Protein AF-A0A519VW67-F1 (afdb_monomer_lite)

Foldseek 3Di:
DDDDFPPPPPPPPPPPPVVVLQVVLLVVLLCQLVVPDPDDPVVLVPDPVNVVSSVLSSVLSSVLLVQLLVQLVVLCVVPNCVPPVVVSVVSSCVRQQVVSLVSSVVSVQVVQVVVVHGPVVDCCCVRPSVVVSVVSVVSNCVNCVVSPDDPVVVVPPPPPPPQPDAPDDDDLVCCLVCVVVFQFFKWFDDPNWIWTAGPVRHIHTHPDQPVVVCVSDDVVQWDDPDNGMIGGPVPCPDDDDDPPPPD

Sequence (247 aa):
MKNQPTNLRSRHSIKSELPYSLPISVFSAHVFVAYQQEENLIQILFKPGYFIAVFVSICIAFLLILSVKYTTKILDRIQPWEFNKLQRLWLQFFYGFIITILIELGMSSAYFEANGYSISETIWEESYLLPIAMYILIINWYYNPTALDVPAEELATEPVVEPPQPIVKYDAANILKDTVDKNIVFISTSDRKVYALDRKGQYVLWPYTLTKTIAALPAEDFIMANRSCILHRDIIARLKPVPDEHK

Secondary structure (DSSP, 8-state):
---------------S-HHHHHHHHHHHHHHHHHHT-SS-HHHHTT-HHHHHHHHHHHHHHHHHHHHHHHHHHHHHHHS-TTT-HHHHHHHIIIIIIIHHHHHHHHHHHHHHHHTT--GGGSTHHHHHHHHHHHHHHHHHHHT-GGGTS--TTGGGSS---PPP-------HHHHHHHHHHS-EEEEEEETTEEEEEETTS-EEEE-S-HHHHHHHS-TTTEEEEETTEEEEGGG---PPPPP-TT-

Radius of gyration: 27.98 Å; chains: 1; bounding box: 58×40×78 Å

pLDDT: mean 84.85, std 15.82, range [40.66, 97.88]

Structure (mmCIF, N/CA/C/O backbone):
data_AF-A0A519VW67-F1
#
_entry.id   AF-A0A519VW67-F1
#
loop_
_atom_site.group_PDB
_atom_site.id
_atom_site.type_symbol
_atom_site.label_atom_id
_atom_site.label_alt_id
_atom_site.label_comp_id
_atom_site.label_asym_id
_atom_site.label_entity_id
_atom_site.label_seq_id
_atom_site.pdbx_PDB_ins_code
_atom_site.Cartn_x
_atom_site.Cartn_y
_atom_site.Cartn_z
_atom_site.occupancy
_atom_site.B_iso_or_equiv
_atom_site.auth_seq_id
_atom_site.auth_comp_id
_atom_site.auth_asym_id
_atom_site.auth_atom_id
_atom_site.pdbx_PDB_model_num
ATOM 1 N N . MET A 1 1 ? 23.313 15.186 -15.742 1.00 41.94 1 MET A N 1
ATOM 2 C CA . MET A 1 1 ? 22.080 14.406 -15.489 1.00 41.94 1 MET A CA 1
ATOM 3 C C . MET A 1 1 ? 22.400 12.947 -15.779 1.00 41.94 1 MET A C 1
ATOM 5 O O . MET A 1 1 ? 22.710 12.642 -16.920 1.00 41.94 1 MET A O 1
ATOM 9 N N . LYS A 1 2 ? 22.468 12.088 -14.751 1.00 40.66 2 LYS A N 1
ATOM 10 C CA . LYS A 1 2 ? 22.771 10.654 -14.901 1.00 40.66 2 LYS A CA 1
ATOM 11 C C . LYS A 1 2 ? 21.490 9.922 -15.312 1.00 40.66 2 LYS A C 1
ATOM 13 O O . LYS A 1 2 ? 20.498 10.007 -14.595 1.00 40.66 2 LYS A O 1
ATOM 18 N N . ASN A 1 3 ? 21.512 9.251 -16.460 1.00 43.19 3 ASN A N 1
ATOM 19 C CA . ASN A 1 3 ? 20.408 8.418 -16.932 1.00 43.19 3 ASN A CA 1
ATOM 20 C C . ASN A 1 3 ? 20.361 7.147 -16.076 1.00 43.19 3 ASN A C 1
ATOM 22 O O . ASN A 1 3 ? 21.247 6.305 -16.181 1.00 43.19 3 ASN A O 1
ATOM 26 N N . GLN A 1 4 ? 19.371 7.041 -15.191 1.00 43.78 4 GLN A N 1
ATOM 27 C CA . GLN A 1 4 ? 19.140 5.829 -14.409 1.00 43.78 4 GLN A CA 1
ATOM 28 C C . GLN A 1 4 ? 18.519 4.734 -15.296 1.00 43.78 4 GLN A C 1
ATOM 30 O O . GLN A 1 4 ? 17.599 5.040 -16.059 1.00 43.78 4 GLN A O 1
ATOM 35 N N . PRO A 1 5 ? 18.985 3.475 -15.207 1.00 46.56 5 PRO A N 1
ATOM 36 C CA . PRO A 1 5 ? 18.432 2.359 -15.969 1.00 46.56 5 PRO A CA 1
ATOM 37 C C . PRO A 1 5 ? 16.990 2.065 -15.526 1.00 46.56 5 PRO A C 1
ATOM 39 O O . PRO A 1 5 ? 16.721 1.694 -14.388 1.00 46.56 5 PRO A O 1
ATOM 42 N N . THR A 1 6 ? 16.043 2.236 -16.445 1.00 50.38 6 THR A N 1
ATOM 43 C CA . THR A 1 6 ? 14.586 2.218 -16.224 1.00 50.38 6 THR A CA 1
ATOM 44 C C . THR A 1 6 ? 13.943 0.822 -16.249 1.00 50.38 6 THR A C 1
ATOM 46 O O . THR A 1 6 ? 12.739 0.721 -16.488 1.00 50.38 6 THR A O 1
ATOM 49 N N . ASN A 1 7 ? 14.680 -0.275 -16.016 1.00 49.31 7 ASN A N 1
ATOM 50 C CA . ASN A 1 7 ? 14.144 -1.615 -16.315 1.00 49.31 7 ASN A CA 1
ATOM 51 C C . ASN A 1 7 ? 14.455 -2.761 -15.336 1.00 49.31 7 ASN A C 1
ATOM 53 O O . ASN A 1 7 ? 14.477 -3.919 -15.740 1.00 49.31 7 ASN A O 1
ATOM 57 N N . LEU A 1 8 ? 14.541 -2.485 -14.034 1.00 49.62 8 LEU A N 1
ATOM 58 C CA . LEU A 1 8 ? 14.333 -3.515 -13.004 1.00 49.62 8 LEU A CA 1
ATOM 59 C C . LEU A 1 8 ? 12.935 -3.372 -12.399 1.00 49.62 8 LEU A C 1
ATOM 61 O O . LEU A 1 8 ? 12.743 -3.121 -11.219 1.00 49.62 8 LEU A O 1
ATOM 65 N N . ARG A 1 9 ? 11.910 -3.523 -13.245 1.00 48.62 9 ARG A N 1
ATOM 66 C CA . ARG A 1 9 ? 10.530 -3.715 -12.786 1.00 48.62 9 ARG A CA 1
ATOM 67 C C . ARG A 1 9 ? 10.343 -5.194 -12.441 1.00 48.62 9 ARG A C 1
ATOM 69 O O . ARG A 1 9 ? 9.560 -5.886 -13.095 1.00 48.62 9 ARG A O 1
ATOM 76 N N . SER A 1 10 ? 11.031 -5.688 -11.409 1.00 49.78 10 SER A N 1
ATOM 77 C CA . SER A 1 10 ? 10.532 -6.867 -10.700 1.00 49.78 10 SER A CA 1
ATOM 78 C C . SER A 1 10 ? 9.243 -6.416 -10.016 1.00 49.78 10 SER A C 1
ATOM 80 O O . SER A 1 10 ? 9.204 -5.843 -8.933 1.00 49.78 10 SER A O 1
ATOM 82 N N . ARG A 1 11 ? 8.136 -6.547 -10.754 1.00 52.47 11 ARG A N 1
ATOM 83 C CA . ARG A 1 11 ? 6.791 -6.375 -10.223 1.00 52.47 11 ARG A CA 1
ATOM 84 C C . ARG A 1 11 ? 6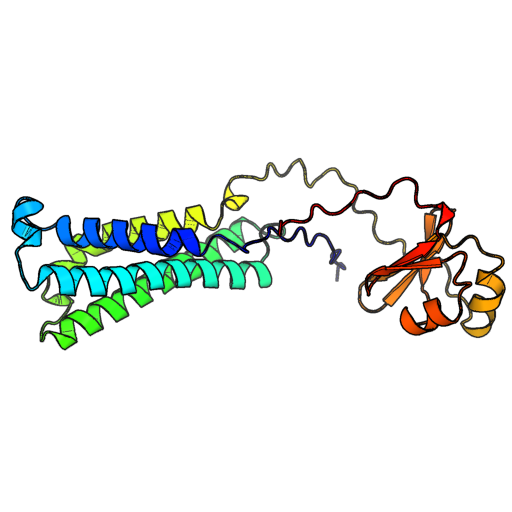.643 -7.415 -9.121 1.00 52.47 11 ARG A C 1
ATOM 86 O O . ARG A 1 11 ? 6.196 -8.522 -9.408 1.00 52.47 11 ARG A O 1
ATOM 93 N N . HIS A 1 12 ? 6.975 -7.064 -7.880 1.00 51.94 12 HIS A N 1
ATOM 94 C CA . HIS A 1 12 ? 6.359 -7.724 -6.746 1.00 51.94 12 HIS A CA 1
ATOM 95 C C . HIS A 1 12 ? 4.862 -7.558 -6.973 1.00 51.94 12 HIS A C 1
ATOM 97 O O . HIS A 1 12 ? 4.313 -6.453 -7.011 1.00 51.94 12 HIS A O 1
ATOM 103 N N . SER A 1 13 ? 4.239 -8.662 -7.354 1.00 51.12 13 SER A N 1
ATOM 104 C CA . SER A 1 13 ? 2.856 -8.711 -7.763 1.00 51.12 13 SER A CA 1
ATOM 105 C C . SER A 1 13 ? 2.024 -8.494 -6.505 1.00 51.12 13 SER A C 1
ATOM 107 O O . SER A 1 13 ? 1.645 -9.448 -5.838 1.00 51.12 13 SER A O 1
ATOM 109 N N . ILE A 1 14 ? 1.727 -7.232 -6.170 1.00 54.81 14 ILE A N 1
ATOM 110 C CA . ILE A 1 14 ? 0.771 -6.824 -5.116 1.00 54.81 14 ILE A CA 1
ATOM 111 C C . ILE A 1 14 ? -0.667 -7.211 -5.544 1.00 54.81 14 ILE A C 1
ATOM 113 O O . ILE A 1 14 ? -1.608 -6.422 -5.426 1.00 54.81 14 ILE A O 1
ATOM 117 N N . LYS A 1 15 ? -0.858 -8.367 -6.190 1.00 50.00 15 LYS A N 1
ATOM 118 C CA . LYS A 1 15 ? -2.096 -8.716 -6.893 1.00 50.00 15 LYS A CA 1
ATOM 119 C C . LYS A 1 15 ? -3.039 -9.632 -6.128 1.00 50.00 15 LYS A C 1
ATOM 121 O O . LYS A 1 15 ? -4.140 -9.820 -6.624 1.00 50.00 15 LYS A O 1
ATOM 126 N N . SER A 1 16 ? -2.740 -10.092 -4.915 1.00 58.75 16 SER A N 1
ATOM 127 C CA . SER A 1 16 ? -3.732 -10.910 -4.195 1.00 58.75 16 SER A CA 1
ATOM 128 C C . SER A 1 16 ? -3.728 -10.778 -2.676 1.00 58.75 16 SER A C 1
ATOM 130 O O . SER A 1 16 ? -4.126 -11.711 -1.994 1.00 58.75 16 SER A O 1
ATOM 132 N N . GLU A 1 17 ? -3.359 -9.621 -2.123 1.00 66.00 17 GLU A N 1
ATOM 133 C CA . GLU A 1 17 ? -3.445 -9.406 -0.662 1.00 66.00 17 GLU A CA 1
ATOM 134 C C . GLU A 1 17 ? -4.726 -8.691 -0.203 1.00 66.00 17 GLU A C 1
ATOM 136 O O . GLU A 1 17 ? -4.950 -8.487 0.986 1.00 66.00 17 GLU A O 1
ATOM 141 N N . LEU A 1 18 ? -5.617 -8.327 -1.136 1.00 67.75 18 LEU A N 1
ATOM 142 C CA . LEU A 1 18 ? -6.968 -7.881 -0.781 1.00 67.75 18 LEU A CA 1
ATOM 143 C C . LEU A 1 18 ? -7.769 -8.887 0.086 1.00 67.75 18 LEU A C 1
ATOM 145 O O . LEU A 1 18 ? -8.425 -8.411 1.012 1.00 67.75 18 LEU A O 1
ATOM 149 N N . PRO A 1 19 ? -7.727 -10.225 -0.132 1.00 80.44 19 PRO A N 1
ATOM 150 C CA . PRO A 1 19 ? -8.518 -11.165 0.665 1.00 80.44 19 PRO A CA 1
ATOM 151 C C . PRO A 1 19 ? -8.195 -11.146 2.160 1.00 80.44 19 PRO A C 1
ATOM 153 O O . PRO A 1 19 ? -9.079 -11.452 2.948 1.00 80.44 19 PRO A O 1
ATOM 156 N N . TYR A 1 20 ? -6.985 -10.751 2.570 1.00 88.56 20 TYR A N 1
ATOM 157 C CA . TYR A 1 20 ? -6.611 -10.722 3.990 1.00 88.56 20 TYR A CA 1
ATOM 158 C C . TYR A 1 20 ? -7.017 -9.428 4.702 1.00 88.56 20 TYR A C 1
ATOM 160 O O . TYR A 1 20 ? -7.159 -9.415 5.920 1.00 88.56 20 TYR A O 1
ATOM 168 N N . SER A 1 21 ? -7.259 -8.340 3.962 1.00 91.75 21 SER A N 1
ATOM 169 C CA . SER A 1 21 ? -7.586 -7.039 4.565 1.00 91.75 21 SER A CA 1
ATOM 170 C C . SER A 1 21 ? -8.924 -7.060 5.312 1.00 91.75 21 SER A C 1
ATOM 172 O O . SER A 1 21 ? -9.028 -6.484 6.389 1.00 91.75 21 SER A O 1
ATOM 174 N N . LEU A 1 22 ? -9.929 -7.752 4.764 1.00 93.81 22 LEU A N 1
ATOM 175 C CA . LEU A 1 22 ? -11.259 -7.872 5.366 1.00 93.81 22 LEU A CA 1
ATOM 176 C C . LEU A 1 22 ? -11.278 -8.706 6.666 1.00 93.81 22 LEU A C 1
ATOM 178 O O . LEU A 1 22 ? -11.801 -8.220 7.664 1.00 93.81 22 LEU A O 1
ATOM 182 N N . PRO A 1 23 ? -10.723 -9.934 6.728 1.00 95.56 23 PRO A N 1
ATOM 183 C CA . PRO A 1 23 ? -10.698 -10.691 7.978 1.00 95.56 23 PRO A CA 1
ATOM 184 C C . PRO A 1 23 ? -9.861 -9.997 9.061 1.00 95.56 23 PRO A C 1
ATOM 186 O O . PRO A 1 23 ? -10.264 -10.012 10.222 1.00 95.56 23 PRO A O 1
ATOM 189 N N . ILE A 1 24 ? -8.757 -9.329 8.694 1.00 94.69 24 ILE A N 1
ATOM 190 C CA . ILE A 1 24 ? -7.973 -8.519 9.640 1.00 94.69 24 ILE A CA 1
ATOM 191 C C . ILE A 1 24 ? -8.817 -7.358 10.177 1.00 94.69 24 ILE A C 1
ATOM 193 O O . ILE A 1 24 ? -8.865 -7.169 11.389 1.00 94.69 24 ILE A O 1
ATOM 197 N N . SER A 1 25 ? -9.539 -6.623 9.322 1.00 96.19 25 SER A N 1
ATOM 198 C CA . SER A 1 25 ? -10.378 -5.510 9.784 1.00 96.19 25 SER A CA 1
ATOM 199 C C . SER A 1 25 ? -11.533 -5.975 10.675 1.00 96.19 25 SER A C 1
ATOM 201 O O . SER A 1 25 ? -11.838 -5.306 11.658 1.00 96.19 25 SER A O 1
ATOM 203 N N . VAL A 1 26 ? -12.140 -7.133 10.382 1.00 96.75 26 VAL A N 1
ATOM 204 C CA . VAL A 1 26 ? -13.168 -7.759 11.237 1.00 96.75 26 VAL A CA 1
ATOM 205 C C . VAL A 1 26 ? -12.614 -8.096 12.616 1.00 96.75 26 VAL A C 1
ATOM 207 O O . VAL A 1 26 ? -13.211 -7.723 13.626 1.00 96.75 26 VAL A O 1
ATOM 210 N N . PHE A 1 27 ? -11.458 -8.757 12.663 1.00 96.38 27 PHE A N 1
ATOM 211 C CA . PHE A 1 27 ? -10.819 -9.122 13.921 1.00 96.38 27 PHE A CA 1
ATOM 212 C C . PHE A 1 27 ? -10.420 -7.887 14.739 1.00 96.38 27 PHE A C 1
ATOM 214 O O . PHE A 1 27 ? -10.773 -7.786 15.913 1.00 96.38 27 PHE A O 1
ATOM 221 N N . SER A 1 28 ? -9.746 -6.915 14.119 1.00 95.88 28 SER A N 1
ATOM 222 C CA . SER A 1 28 ? -9.315 -5.687 14.791 1.00 95.88 28 SER A CA 1
ATOM 223 C C . SER A 1 28 ? -10.494 -4.881 15.329 1.00 95.88 28 SER A C 1
ATOM 225 O O . SER A 1 28 ? -10.459 -4.466 16.482 1.00 95.88 28 SER A O 1
ATOM 227 N N . ALA A 1 29 ? -11.562 -4.708 14.545 1.00 96.31 29 ALA A N 1
ATOM 228 C CA . ALA A 1 29 ? -12.764 -4.006 14.989 1.00 96.31 29 ALA A CA 1
ATOM 229 C C . ALA A 1 29 ? -13.404 -4.667 16.217 1.00 96.31 29 ALA A C 1
ATOM 231 O O . ALA A 1 29 ? -13.777 -3.980 17.164 1.00 96.31 29 ALA A O 1
ATOM 232 N N . HIS A 1 30 ? -13.484 -6.000 16.227 1.00 95.81 30 HIS A N 1
ATOM 233 C CA . HIS A 1 30 ? -14.005 -6.747 17.368 1.00 95.81 30 HIS A CA 1
ATOM 234 C C . HIS A 1 30 ? -13.164 -6.515 18.629 1.00 95.81 30 HIS A C 1
ATOM 236 O O . HIS A 1 30 ? -13.717 -6.209 19.685 1.00 95.81 30 HIS A O 1
ATOM 242 N N . VAL A 1 31 ? -11.833 -6.609 18.506 1.00 95.31 31 VAL A N 1
ATOM 243 C CA . VAL A 1 31 ? -10.897 -6.365 19.614 1.00 95.31 31 VAL A CA 1
ATOM 244 C C . VAL A 1 31 ? -11.033 -4.937 20.138 1.00 95.31 31 VAL A C 1
ATOM 246 O O . VAL A 1 31 ? -11.143 -4.758 21.346 1.00 95.31 31 VAL A O 1
ATOM 249 N N . PHE A 1 32 ? -11.088 -3.931 19.262 1.00 94.50 32 PHE A N 1
ATOM 250 C CA . PHE A 1 32 ? -11.199 -2.532 19.681 1.00 94.50 32 PHE A CA 1
ATOM 251 C C . PHE A 1 32 ? -12.499 -2.239 20.429 1.00 94.50 32 PHE A C 1
ATOM 253 O O . PHE A 1 32 ? -12.451 -1.637 21.497 1.00 94.50 32 PHE A O 1
ATOM 260 N N . VAL A 1 33 ? -13.648 -2.689 19.915 1.00 94.38 33 VAL A N 1
ATOM 261 C CA . VAL A 1 33 ? -14.938 -2.445 20.583 1.00 94.38 33 VAL A CA 1
ATOM 262 C C . VAL A 1 33 ? -15.030 -3.206 21.911 1.00 94.38 33 VAL A C 1
ATOM 264 O O . VAL A 1 33 ? -15.626 -2.702 22.861 1.00 94.38 33 VAL A O 1
ATOM 267 N N . ALA A 1 34 ? -14.432 -4.399 22.005 1.00 94.69 34 ALA A N 1
ATOM 268 C CA . ALA A 1 34 ? -14.444 -5.202 23.227 1.00 94.69 34 ALA A CA 1
ATOM 269 C C . ALA A 1 34 ? -13.450 -4.718 24.300 1.00 94.69 34 ALA A C 1
ATOM 271 O O . ALA A 1 34 ? -13.720 -4.897 25.483 1.00 94.69 34 ALA A O 1
ATOM 272 N N . TYR A 1 35 ? -12.325 -4.102 23.915 1.00 92.19 35 TYR A N 1
ATOM 273 C CA . TYR A 1 35 ? -11.209 -3.768 24.815 1.00 92.19 35 TYR A CA 1
ATOM 274 C C . TYR A 1 35 ? -11.593 -2.876 26.010 1.00 92.19 35 TYR A C 1
ATOM 276 O O . TYR A 1 35 ? -10.992 -2.998 27.071 1.00 92.19 35 TYR A O 1
ATOM 284 N N . GLN A 1 36 ? -12.595 -2.006 25.857 1.00 86.75 36 GLN A N 1
ATOM 285 C CA . GLN A 1 36 ? -13.026 -1.051 26.892 1.00 86.75 36 GLN A CA 1
ATOM 286 C C . GLN A 1 36 ? -14.319 -1.452 27.615 1.00 86.75 36 GLN A C 1
ATOM 288 O O . GLN A 1 36 ? -14.883 -0.662 28.368 1.00 86.75 36 GLN A O 1
ATOM 293 N N . GLN A 1 37 ? -14.843 -2.649 27.362 1.00 92.81 37 GLN A N 1
ATOM 294 C CA . GLN A 1 37 ? -16.051 -3.115 28.033 1.00 92.81 37 GLN A CA 1
ATOM 295 C C . GLN A 1 37 ? -15.660 -3.915 29.280 1.00 92.81 37 GLN A C 1
ATOM 297 O O . GLN A 1 37 ? -14.908 -4.879 29.190 1.00 92.81 37 GLN A O 1
ATOM 302 N N . GLU A 1 38 ? -16.202 -3.540 30.440 1.00 95.06 38 GLU A N 1
ATOM 303 C CA . GLU A 1 38 ? -15.995 -4.278 31.700 1.00 95.06 38 GLU A CA 1
ATOM 304 C C . GLU A 1 38 ? -16.692 -5.652 31.707 1.00 95.06 38 GLU A C 1
ATOM 306 O O . GLU A 1 38 ? -16.395 -6.525 32.522 1.00 95.06 38 GLU A O 1
ATOM 311 N N . GLU A 1 39 ? -17.650 -5.841 30.803 1.00 95.75 39 GLU A N 1
ATOM 312 C CA . GLU A 1 39 ? -18.451 -7.051 30.682 1.00 95.75 39 GLU A CA 1
ATOM 313 C C . GLU A 1 39 ? -17.704 -8.187 29.978 1.00 95.75 39 GLU A C 1
ATOM 315 O O . GLU A 1 39 ? -16.800 -7.992 29.169 1.00 95.75 39 GLU A O 1
ATOM 320 N N . ASN A 1 40 ? -18.149 -9.420 30.217 1.00 95.81 40 ASN A N 1
ATOM 321 C CA . ASN A 1 40 ? -17.619 -10.567 29.487 1.00 95.81 40 ASN A CA 1
ATOM 322 C C . ASN A 1 40 ? -18.045 -10.522 28.008 1.00 95.81 40 ASN A C 1
ATOM 324 O O . ASN A 1 40 ? -19.163 -10.116 27.693 1.00 95.81 40 ASN A O 1
ATOM 328 N N . LEU A 1 41 ? -17.217 -11.064 27.105 1.00 93.94 41 LEU A N 1
ATOM 329 C CA . LEU A 1 41 ? -17.476 -11.099 25.652 1.00 93.94 41 LEU A CA 1
ATOM 330 C C . LEU A 1 41 ? -18.885 -11.585 25.279 1.00 93.94 41 LEU A C 1
ATOM 332 O O . LEU A 1 41 ? -19.527 -11.025 24.394 1.00 93.94 41 LEU A O 1
ATOM 336 N N . ILE A 1 42 ? -19.387 -12.607 25.978 1.00 96.00 42 ILE A N 1
ATOM 337 C CA . ILE A 1 42 ? -20.727 -13.155 25.736 1.00 96.00 42 ILE A CA 1
ATOM 338 C C . ILE A 1 42 ? -21.812 -12.120 26.057 1.00 96.00 42 ILE A C 1
ATOM 340 O O . ILE A 1 42 ? -22.769 -12.003 25.304 1.00 96.00 42 ILE A O 1
ATOM 344 N N . GLN A 1 43 ? -21.672 -11.358 27.145 1.00 96.62 43 GLN A N 1
ATOM 345 C CA . GLN A 1 43 ? -22.654 -10.342 27.545 1.00 96.62 43 GLN A CA 1
ATOM 346 C C . GLN A 1 43 ? -22.683 -9.180 26.548 1.00 96.62 43 GLN A C 1
ATOM 348 O O . GLN A 1 43 ? -23.759 -8.751 26.132 1.00 96.62 43 GLN A O 1
ATOM 353 N N . ILE A 1 44 ? -21.505 -8.747 26.093 1.00 96.19 44 ILE A N 1
ATOM 354 C CA . ILE A 1 44 ? -21.354 -7.677 25.104 1.00 96.19 44 ILE A CA 1
ATOM 355 C C . ILE A 1 44 ? -22.066 -8.034 23.789 1.00 96.19 44 ILE A C 1
ATOM 357 O O . ILE A 1 44 ? -22.736 -7.186 23.203 1.00 96.19 44 ILE A O 1
ATOM 361 N N . LEU A 1 45 ? -21.989 -9.298 23.354 1.00 95.94 45 LEU A N 1
ATOM 362 C CA . LEU A 1 45 ? -22.651 -9.780 22.133 1.00 95.94 45 LEU A CA 1
ATOM 363 C C . LEU A 1 45 ? -24.183 -9.668 22.170 1.00 95.94 45 LEU A C 1
ATOM 365 O O . LEU A 1 45 ? -24.808 -9.659 21.113 1.00 95.94 45 LEU A O 1
ATOM 369 N N . PHE A 1 46 ? -24.799 -9.567 23.350 1.00 96.62 46 PHE A N 1
ATOM 370 C CA . PHE A 1 46 ? -26.247 -9.380 23.482 1.00 96.62 46 PHE A CA 1
ATOM 371 C C . PHE A 1 46 ? -26.671 -7.907 23.556 1.00 96.62 46 PHE A C 1
ATOM 373 O O . PHE A 1 46 ? -27.870 -7.620 23.582 1.00 96.62 46 PHE A O 1
ATOM 380 N N . LYS A 1 47 ? -25.730 -6.953 23.553 1.00 96.19 47 LYS A N 1
ATOM 381 C CA . LYS A 1 47 ? -26.062 -5.525 23.524 1.00 96.19 47 LYS A CA 1
ATOM 382 C C . LYS A 1 47 ? -26.433 -5.084 22.102 1.00 96.19 47 LYS A C 1
ATOM 384 O O . LYS A 1 47 ? -25.631 -5.248 21.186 1.00 96.19 47 LYS A O 1
ATOM 389 N N . PRO A 1 48 ? -27.589 -4.433 21.885 1.00 92.88 48 PRO A N 1
ATOM 390 C CA . PRO A 1 48 ? -28.015 -4.033 20.541 1.00 92.88 48 PRO A CA 1
ATOM 391 C C . PRO A 1 48 ? -27.064 -3.015 19.889 1.00 92.88 48 PRO A C 1
ATOM 393 O O . PRO A 1 48 ? -26.808 -3.092 18.690 1.00 92.88 48 PRO A O 1
ATOM 396 N N . GLY A 1 49 ? -26.480 -2.102 20.674 1.00 93.25 49 GLY A N 1
ATOM 397 C CA . GLY A 1 49 ? -25.520 -1.110 20.172 1.00 93.25 49 GLY A CA 1
ATOM 398 C C . GLY A 1 49 ? -24.168 -1.698 19.754 1.00 93.25 49 GLY A C 1
ATOM 399 O O . GLY A 1 49 ? -23.440 -1.075 18.984 1.00 93.25 49 GLY A O 1
ATOM 400 N N . TYR A 1 50 ? -23.842 -2.910 20.211 1.00 95.00 50 TYR A N 1
ATOM 401 C CA . TYR A 1 50 ? -22.551 -3.535 19.947 1.00 95.00 50 TYR A CA 1
ATOM 402 C C . TYR A 1 50 ? -22.334 -3.820 18.458 1.00 95.00 50 TYR A C 1
ATOM 404 O O . TYR A 1 50 ? -21.294 -3.472 17.906 1.00 95.00 50 TYR A O 1
ATOM 412 N N . PHE A 1 51 ? -23.326 -4.402 17.779 1.00 95.69 51 PHE A N 1
ATOM 413 C CA . PHE A 1 51 ? -23.194 -4.759 16.364 1.00 95.69 51 PHE A CA 1
ATOM 414 C C . PHE A 1 51 ? -23.046 -3.534 15.458 1.00 95.69 51 PHE A C 1
ATOM 416 O O . PHE A 1 51 ? -22.302 -3.589 14.480 1.00 95.69 51 PHE A O 1
ATOM 423 N N . ILE A 1 52 ? -23.712 -2.426 15.802 1.00 95.12 52 ILE A N 1
ATOM 424 C CA . ILE A 1 52 ? -23.578 -1.156 15.079 1.00 95.12 52 ILE A CA 1
ATOM 425 C C . ILE A 1 52 ? -22.156 -0.616 15.255 1.00 95.12 52 ILE A C 1
ATOM 427 O O . ILE A 1 52 ? -21.501 -0.308 14.260 1.00 95.12 52 ILE A O 1
ATOM 431 N N . ALA A 1 53 ? -21.656 -0.577 16.495 1.00 94.12 53 ALA A N 1
ATOM 432 C CA . ALA A 1 53 ? -20.297 -0.128 16.787 1.00 94.12 53 ALA A CA 1
ATOM 433 C C . ALA A 1 53 ? -19.250 -0.983 16.056 1.00 94.12 53 ALA A C 1
ATOM 435 O O . ALA A 1 53 ? -18.401 -0.442 15.354 1.00 94.12 53 ALA A O 1
ATOM 436 N N . VAL A 1 54 ? -19.358 -2.316 16.128 1.00 96.12 54 VAL A N 1
ATOM 437 C CA . VAL A 1 54 ? -18.454 -3.232 15.414 1.00 96.12 54 VAL A CA 1
ATOM 438 C C . VAL A 1 54 ? -18.508 -3.000 13.910 1.00 96.12 54 VAL A C 1
ATOM 440 O O . VAL A 1 54 ? -17.459 -2.900 13.285 1.00 96.12 54 VAL A O 1
ATOM 443 N N . PHE A 1 55 ? -19.692 -2.882 13.310 1.00 96.81 55 PHE A N 1
ATOM 444 C CA . PHE A 1 55 ? -19.811 -2.658 11.870 1.00 96.81 55 PHE A CA 1
ATOM 445 C C . PHE A 1 55 ? -19.137 -1.352 11.421 1.00 96.81 55 PHE A C 1
ATOM 447 O O . PHE A 1 55 ? -18.401 -1.348 10.429 1.00 96.81 55 PHE A O 1
ATOM 454 N N . VAL A 1 56 ? -19.329 -0.261 12.170 1.00 96.25 56 VAL A N 1
ATOM 455 C CA . VAL A 1 56 ? -18.649 1.015 11.906 1.00 96.25 56 VAL A CA 1
ATOM 456 C C . VAL A 1 56 ? -17.136 0.857 12.061 1.00 96.25 56 VAL A C 1
ATOM 458 O O . VAL A 1 56 ? -16.389 1.239 11.160 1.00 96.25 56 VAL A O 1
ATOM 461 N N . SER A 1 57 ? -16.674 0.208 13.132 1.00 96.00 57 SER A N 1
ATOM 462 C CA . SER A 1 57 ? -15.251 -0.065 13.351 1.00 96.00 57 SER A CA 1
ATOM 463 C C . SER A 1 57 ? -14.635 -0.952 12.261 1.00 96.00 57 SER A C 1
ATOM 465 O O . SER A 1 57 ? -13.480 -0.741 11.904 1.00 96.00 57 SER A O 1
ATOM 467 N N . ILE A 1 58 ? -15.381 -1.901 11.676 1.00 97.25 58 ILE A N 1
ATOM 468 C CA . ILE A 1 58 ? -14.926 -2.705 10.525 1.00 97.25 58 ILE A CA 1
ATOM 469 C C . ILE A 1 58 ? -14.684 -1.803 9.318 1.00 97.25 58 ILE A C 1
ATOM 471 O O . ILE A 1 58 ? -13.635 -1.906 8.679 1.00 97.25 58 ILE A O 1
ATOM 475 N N . CYS A 1 59 ? -15.642 -0.924 9.009 1.00 97.19 59 CYS A N 1
ATOM 476 C CA . CYS A 1 59 ? -15.530 0.013 7.894 1.00 97.19 59 CYS A CA 1
ATOM 477 C C . CYS A 1 59 ? -14.314 0.927 8.070 1.00 97.19 59 CYS A C 1
ATOM 479 O O . CYS A 1 59 ? -13.507 1.065 7.151 1.00 97.19 59 CYS A O 1
ATOM 481 N N . ILE A 1 60 ? -14.157 1.486 9.271 1.00 96.75 60 ILE A N 1
ATOM 482 C CA . ILE A 1 60 ? -13.034 2.342 9.643 1.00 96.75 60 ILE A CA 1
ATOM 483 C C . ILE A 1 60 ? -11.708 1.586 9.496 1.00 96.75 60 ILE A C 1
ATOM 485 O O . ILE A 1 60 ? -10.849 1.993 8.715 1.00 96.75 60 ILE A O 1
ATOM 4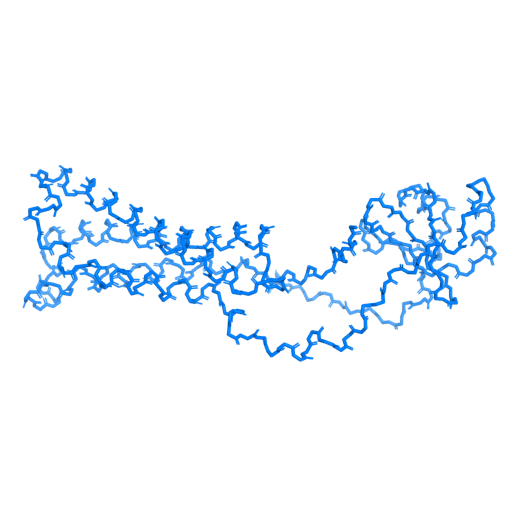89 N N . ALA A 1 61 ? -11.556 0.432 10.153 1.00 97.25 61 ALA A N 1
ATOM 490 C CA . ALA A 1 61 ? -10.325 -0.356 10.116 1.00 97.25 61 ALA A CA 1
ATOM 491 C C . ALA A 1 61 ? -9.946 -0.788 8.689 1.00 97.25 61 ALA A C 1
ATOM 493 O O . ALA A 1 61 ? -8.766 -0.767 8.327 1.00 97.25 61 ALA A O 1
ATOM 494 N N . PHE A 1 62 ? -10.934 -1.144 7.861 1.00 96.69 62 PHE A N 1
ATOM 495 C CA . PHE A 1 62 ? -10.719 -1.470 6.454 1.00 96.69 62 PHE A CA 1
ATOM 496 C C . PHE A 1 62 ? -10.236 -0.250 5.655 1.00 96.69 62 PHE A C 1
ATOM 498 O O . PHE A 1 62 ? -9.288 -0.363 4.875 1.00 96.69 62 PHE A O 1
ATOM 505 N N . LEU A 1 63 ? -10.824 0.929 5.882 1.00 96.69 63 LEU A N 1
ATOM 506 C CA . LEU A 1 63 ? -10.389 2.180 5.258 1.00 96.69 63 LEU A CA 1
ATOM 507 C C . LEU A 1 63 ? -8.966 2.575 5.672 1.00 96.69 63 LEU A C 1
ATOM 509 O O . LEU A 1 63 ? -8.195 2.991 4.807 1.00 96.69 63 LEU A O 1
ATOM 513 N N . LEU A 1 64 ? -8.574 2.380 6.936 1.00 96.81 64 LEU A N 1
ATOM 514 C CA . LEU A 1 64 ? -7.194 2.619 7.378 1.00 96.81 64 LEU A CA 1
ATOM 515 C C . LEU A 1 64 ? -6.199 1.704 6.646 1.00 96.81 64 LEU A C 1
ATOM 517 O O . LEU A 1 64 ? -5.182 2.181 6.140 1.00 96.81 64 LEU A O 1
ATOM 521 N N . ILE A 1 65 ? -6.513 0.408 6.508 1.00 95.75 65 ILE A N 1
ATOM 522 C CA . ILE A 1 65 ? -5.692 -0.539 5.731 1.00 95.75 65 ILE A CA 1
ATOM 523 C C . ILE A 1 65 ? -5.557 -0.072 4.276 1.00 95.75 65 ILE A C 1
ATOM 525 O O . ILE A 1 65 ? -4.454 -0.066 3.718 1.00 95.75 65 ILE A O 1
ATOM 529 N N . LEU A 1 66 ? -6.670 0.325 3.648 1.00 95.19 66 LEU A N 1
ATOM 530 C CA . LEU A 1 66 ? -6.666 0.818 2.272 1.00 95.19 66 LEU A CA 1
ATOM 531 C C . LEU A 1 66 ? -5.860 2.111 2.121 1.00 95.19 66 LEU A C 1
ATOM 533 O O . LEU A 1 66 ? -5.128 2.236 1.138 1.00 95.19 66 LEU A O 1
ATOM 537 N N . SER A 1 67 ? -5.956 3.029 3.086 1.00 96.19 67 SER A N 1
ATOM 538 C CA . SER A 1 67 ? -5.183 4.274 3.127 1.00 96.19 67 SER A CA 1
ATOM 539 C C . SER A 1 67 ? -3.686 3.981 3.110 1.00 96.19 67 SER A C 1
ATOM 541 O O . SER A 1 67 ? -2.990 4.392 2.180 1.00 96.19 67 SER A O 1
ATOM 543 N N . VAL A 1 68 ? -3.197 3.174 4.060 1.00 96.00 68 VAL A N 1
ATOM 544 C CA . VAL A 1 68 ? -1.775 2.805 4.144 1.00 96.00 68 VAL A CA 1
ATOM 545 C C . VAL A 1 68 ? -1.305 2.149 2.847 1.00 96.00 68 VAL A C 1
ATOM 547 O O . VAL A 1 68 ? -0.302 2.560 2.266 1.00 96.00 68 VAL A O 1
ATOM 550 N N . LYS A 1 69 ? -2.068 1.178 2.336 1.00 93.38 69 LYS A N 1
ATOM 551 C CA . LYS A 1 69 ? -1.756 0.474 1.086 1.00 93.38 69 LYS A CA 1
ATOM 552 C C . LYS A 1 69 ? -1.682 1.414 -0.115 1.00 93.38 69 LYS A C 1
ATOM 554 O O . LYS A 1 69 ? -0.812 1.257 -0.975 1.00 93.38 69 LYS A O 1
ATOM 559 N N . TYR A 1 70 ? -2.617 2.353 -0.225 1.00 94.75 70 TYR A N 1
ATOM 560 C CA . TYR A 1 70 ? -2.649 3.306 -1.329 1.00 94.75 70 TYR A CA 1
ATOM 561 C C . TYR A 1 70 ? -1.490 4.298 -1.236 1.00 94.75 70 TYR A C 1
ATOM 563 O O . TYR A 1 70 ? -0.809 4.528 -2.238 1.00 94.75 70 TYR A O 1
ATOM 571 N N . THR A 1 71 ? -1.196 4.794 -0.035 1.00 95.31 71 THR A N 1
ATOM 572 C CA . THR A 1 71 ? -0.030 5.637 0.219 1.00 95.31 71 THR A CA 1
ATOM 573 C C . THR A 1 71 ? 1.268 4.927 -0.141 1.00 95.31 71 THR A C 1
ATOM 575 O O . THR A 1 71 ? 2.059 5.489 -0.896 1.00 95.31 71 THR A O 1
ATOM 578 N N . THR A 1 72 ? 1.472 3.684 0.308 1.00 93.62 72 THR A N 1
ATOM 579 C CA . THR A 1 72 ? 2.664 2.899 -0.048 1.00 93.62 72 THR A CA 1
ATOM 580 C C . THR A 1 72 ? 2.813 2.807 -1.567 1.00 93.62 72 THR A C 1
ATOM 582 O O . THR A 1 72 ? 3.872 3.123 -2.100 1.00 93.62 72 THR A O 1
ATOM 585 N N . LYS A 1 73 ? 1.727 2.512 -2.298 1.00 90.50 73 LYS A N 1
ATOM 586 C CA . LYS A 1 73 ? 1.739 2.456 -3.772 1.00 90.50 73 LYS A CA 1
ATOM 587 C C . LYS A 1 73 ? 2.056 3.793 -4.440 1.00 90.50 73 LYS A C 1
ATOM 589 O O . LYS A 1 73 ? 2.669 3.799 -5.508 1.00 90.50 73 LYS A O 1
ATOM 594 N N . ILE A 1 74 ? 1.580 4.909 -3.888 1.00 93.44 74 ILE A N 1
ATOM 595 C CA . ILE A 1 74 ? 1.913 6.244 -4.398 1.00 93.44 74 ILE A CA 1
ATOM 596 C C . ILE A 1 74 ? 3.395 6.506 -4.182 1.00 93.44 74 ILE A C 1
ATOM 598 O O . ILE A 1 74 ? 4.100 6.869 -5.124 1.00 93.44 74 ILE A O 1
ATOM 602 N N . LEU A 1 75 ? 3.871 6.291 -2.961 1.00 93.38 75 LEU A N 1
ATOM 603 C CA . LEU A 1 75 ? 5.257 6.531 -2.623 1.00 93.38 75 LEU A CA 1
ATOM 604 C C . LEU A 1 75 ? 6.182 5.608 -3.425 1.00 93.38 75 LEU A C 1
ATOM 606 O O . LEU A 1 75 ? 7.221 6.076 -3.862 1.00 93.38 75 LEU A O 1
ATOM 610 N N . ASP A 1 76 ? 5.801 4.362 -3.731 1.00 89.19 76 ASP A N 1
ATOM 611 C CA . ASP A 1 76 ? 6.613 3.449 -4.560 1.00 89.19 76 ASP A CA 1
ATOM 612 C C . ASP A 1 76 ? 6.779 3.952 -5.994 1.00 89.19 76 ASP A C 1
ATOM 614 O O . ASP A 1 76 ? 7.725 3.585 -6.683 1.00 89.19 76 ASP A O 1
ATOM 618 N N . ARG A 1 77 ? 5.863 4.805 -6.465 1.00 87.12 77 ARG A N 1
ATOM 619 C CA . ARG A 1 77 ? 5.977 5.457 -7.775 1.00 87.12 77 ARG A CA 1
ATOM 620 C C . ARG A 1 77 ? 6.831 6.718 -7.729 1.00 87.12 77 ARG A C 1
ATOM 622 O O . ARG A 1 77 ? 7.464 7.028 -8.731 1.00 87.12 77 ARG A O 1
ATOM 629 N N . ILE A 1 78 ? 6.790 7.457 -6.620 1.00 91.19 78 ILE A N 1
ATOM 630 C CA . ILE A 1 78 ? 7.477 8.749 -6.467 1.00 91.19 78 ILE A CA 1
ATOM 631 C C . ILE A 1 78 ? 8.919 8.544 -5.993 1.00 91.19 78 ILE A C 1
ATOM 633 O O . ILE A 1 78 ? 9.841 9.105 -6.573 1.00 91.19 78 ILE A O 1
ATOM 637 N N . GLN A 1 79 ? 9.092 7.735 -4.951 1.00 91.25 79 GLN A N 1
ATOM 638 C CA . GLN A 1 79 ? 10.348 7.454 -4.271 1.00 91.25 79 GLN A CA 1
ATOM 639 C C . GLN A 1 79 ? 10.483 5.942 -3.999 1.00 91.25 79 GLN A C 1
ATOM 641 O O . GLN A 1 79 ? 10.172 5.472 -2.896 1.00 91.25 79 GLN A O 1
ATOM 646 N N . PRO A 1 80 ? 10.937 5.168 -4.998 1.00 88.12 80 PRO A N 1
ATOM 647 C CA . PRO A 1 80 ? 11.305 3.770 -4.809 1.00 88.12 80 PRO A CA 1
ATOM 648 C C . PRO A 1 80 ? 12.358 3.582 -3.703 1.00 88.12 80 PRO A C 1
ATOM 650 O O . PRO A 1 80 ? 13.207 4.453 -3.470 1.00 88.12 80 PRO A O 1
ATOM 653 N N . TRP A 1 81 ? 12.292 2.447 -3.003 1.00 85.38 81 TRP A N 1
ATOM 654 C CA . TRP A 1 81 ? 13.167 2.140 -1.865 1.00 85.38 81 TRP A CA 1
ATOM 655 C C . TRP A 1 81 ? 14.648 2.039 -2.259 1.00 85.38 81 TRP A C 1
ATOM 657 O O . TRP A 1 81 ? 15.518 2.280 -1.422 1.00 85.38 81 TRP A O 1
ATOM 667 N N . GLU A 1 82 ? 14.939 1.742 -3.526 1.00 82.19 82 GLU A N 1
ATOM 668 C CA . GLU A 1 82 ? 16.291 1.558 -4.057 1.00 82.19 82 GLU A CA 1
ATOM 669 C C . GLU A 1 82 ? 17.106 2.860 -4.085 1.00 82.19 82 GLU A C 1
ATOM 671 O O . GLU A 1 82 ? 18.333 2.815 -4.053 1.00 82.19 82 GLU A O 1
ATOM 676 N N . PHE A 1 83 ? 16.453 4.029 -4.128 1.00 82.50 83 PHE A N 1
ATOM 677 C CA . PHE A 1 83 ? 17.158 5.304 -4.293 1.00 82.50 83 PHE A CA 1
ATOM 678 C C . PHE A 1 83 ? 17.586 5.955 -2.979 1.00 82.50 83 PHE A C 1
ATOM 680 O O . PHE A 1 83 ? 18.722 6.407 -2.857 1.00 82.50 83 PHE A O 1
ATOM 687 N N . ASN A 1 84 ? 16.681 6.058 -2.004 1.00 86.81 84 ASN A N 1
ATOM 688 C CA . ASN A 1 84 ? 16.985 6.644 -0.697 1.00 86.81 84 ASN A CA 1
ATOM 689 C C . ASN A 1 84 ? 16.019 6.101 0.362 1.00 86.81 84 ASN A C 1
ATOM 691 O O . ASN A 1 84 ? 14.926 6.641 0.561 1.00 86.81 84 ASN A O 1
ATOM 695 N N . LYS A 1 85 ? 16.451 5.040 1.054 1.00 89.19 85 LYS A N 1
ATOM 696 C CA . LYS A 1 85 ? 15.661 4.346 2.081 1.00 89.19 85 LYS A CA 1
ATOM 697 C C . LYS A 1 85 ? 15.240 5.266 3.225 1.00 89.19 85 LYS A C 1
ATOM 699 O O . LYS A 1 85 ? 14.096 5.201 3.656 1.00 89.19 85 LYS A O 1
ATOM 704 N N . LEU A 1 86 ? 16.131 6.143 3.696 1.00 89.94 86 LEU A N 1
ATOM 705 C CA . LEU A 1 86 ? 15.842 7.022 4.834 1.00 89.94 86 LEU A CA 1
ATOM 706 C C . LEU A 1 86 ? 14.788 8.072 4.474 1.00 89.94 86 LEU A C 1
ATOM 708 O O . LEU A 1 86 ? 13.822 8.261 5.208 1.00 89.94 86 LEU A O 1
ATOM 712 N N . GLN A 1 87 ? 14.942 8.728 3.322 1.00 93.50 87 GLN A N 1
ATOM 713 C CA . GLN A 1 87 ? 13.929 9.659 2.828 1.00 93.50 87 GLN A CA 1
ATOM 714 C C . GLN A 1 87 ? 12.592 8.946 2.613 1.00 93.50 87 GLN A C 1
ATOM 716 O O . GLN A 1 87 ? 11.543 9.486 2.962 1.00 93.50 87 GLN A O 1
ATOM 721 N N . ARG A 1 88 ? 12.618 7.722 2.072 1.00 93.69 88 ARG A N 1
ATOM 722 C CA . ARG A 1 88 ? 11.400 6.943 1.877 1.00 93.69 88 ARG A CA 1
ATOM 723 C C . ARG A 1 88 ? 10.736 6.560 3.202 1.00 93.69 88 ARG A C 1
ATOM 725 O O . ARG A 1 88 ? 9.519 6.677 3.306 1.00 93.69 88 ARG A O 1
ATOM 732 N N . LEU A 1 89 ? 11.509 6.185 4.219 1.00 93.19 89 LEU A N 1
ATOM 733 C CA . LEU A 1 89 ? 11.004 5.902 5.562 1.00 93.19 89 LEU A CA 1
ATOM 734 C C . LEU A 1 89 ? 10.284 7.122 6.154 1.00 93.19 89 LEU A C 1
ATOM 736 O O . LEU A 1 89 ? 9.163 6.994 6.638 1.00 93.19 89 LEU A O 1
ATOM 740 N N . TRP A 1 90 ? 10.879 8.314 6.044 1.00 95.56 90 TRP A N 1
ATOM 741 C CA . TRP A 1 90 ? 10.237 9.553 6.488 1.00 95.56 90 TRP A CA 1
ATOM 742 C C . TRP A 1 90 ? 8.941 9.836 5.732 1.00 95.56 90 TRP A C 1
ATOM 744 O O . TRP A 1 90 ? 7.921 10.120 6.355 1.00 95.56 90 TRP A O 1
ATOM 754 N N . LEU A 1 91 ? 8.941 9.708 4.403 1.00 96.06 91 LEU A N 1
ATOM 755 C CA . LEU A 1 91 ? 7.719 9.868 3.613 1.00 96.06 91 LEU A CA 1
ATOM 756 C C . LEU A 1 91 ? 6.645 8.852 4.023 1.00 96.06 91 LEU A C 1
ATOM 758 O O . LEU A 1 91 ? 5.482 9.219 4.158 1.00 96.06 91 LEU A O 1
ATOM 762 N N . GLN A 1 92 ? 7.019 7.598 4.274 1.00 95.88 92 GLN A N 1
ATOM 763 C CA . GLN A 1 92 ? 6.087 6.576 4.745 1.00 95.88 92 GLN A CA 1
ATOM 764 C C . GLN A 1 92 ? 5.528 6.919 6.131 1.00 95.88 92 GLN A C 1
ATOM 766 O O . GLN A 1 92 ? 4.343 6.722 6.368 1.00 95.88 92 GLN A O 1
ATOM 771 N N . PHE A 1 93 ? 6.331 7.485 7.031 1.00 95.69 93 PHE A N 1
ATOM 772 C CA . PHE A 1 93 ? 5.847 7.953 8.327 1.00 95.69 93 PHE A CA 1
ATOM 773 C C . PHE A 1 93 ? 4.856 9.123 8.177 1.00 95.69 93 PHE A C 1
ATOM 775 O O . PHE A 1 93 ? 3.730 9.058 8.662 1.00 95.69 93 PHE A O 1
ATOM 782 N N . PHE A 1 94 ? 5.206 10.174 7.436 1.00 96.62 94 PHE A N 1
ATOM 783 C CA . PHE A 1 94 ? 4.313 11.327 7.272 1.00 96.62 94 PHE A CA 1
ATOM 784 C C . PHE A 1 94 ? 3.029 10.970 6.510 1.00 96.62 94 PHE A C 1
ATOM 786 O O . PHE A 1 94 ? 1.924 11.226 6.984 1.00 96.62 94 PHE A O 1
ATOM 793 N N . TYR A 1 95 ? 3.143 10.342 5.342 1.00 96.56 95 TYR A N 1
ATOM 794 C CA . TYR A 1 95 ? 1.974 10.058 4.511 1.00 96.56 95 TYR A CA 1
ATOM 795 C C . TYR A 1 95 ? 1.253 8.772 4.924 1.00 96.56 95 TYR A C 1
ATOM 797 O O . TYR A 1 95 ? 0.037 8.676 4.793 1.00 96.56 95 TYR A O 1
ATOM 805 N N . GLY A 1 96 ? 1.981 7.746 5.363 1.00 95.00 96 GLY A N 1
ATOM 806 C CA . GLY A 1 96 ? 1.411 6.436 5.686 1.00 95.00 96 GLY A CA 1
ATOM 807 C C . GLY A 1 96 ? 0.871 6.359 7.109 1.00 95.00 96 GLY A C 1
ATOM 808 O O . GLY A 1 96 ? -0.122 5.669 7.339 1.00 95.00 96 GLY A O 1
ATOM 809 N N . PHE A 1 97 ? 1.473 7.085 8.055 1.00 97.31 97 PHE A N 1
ATOM 810 C CA . PHE A 1 97 ? 1.043 7.098 9.452 1.00 97.31 97 PHE A CA 1
ATOM 811 C C . PHE A 1 97 ? 0.256 8.367 9.812 1.00 97.31 97 PHE A C 1
ATOM 813 O O . PHE A 1 97 ? -0.913 8.244 10.173 1.00 97.31 97 PHE A O 1
ATOM 820 N N . ILE A 1 98 ? 0.814 9.575 9.643 1.00 97.38 98 ILE A N 1
ATOM 821 C CA . ILE A 1 98 ? 0.134 10.809 10.102 1.00 97.38 98 ILE A CA 1
ATOM 822 C C . ILE A 1 98 ? -1.179 11.052 9.351 1.00 97.38 98 ILE A C 1
ATOM 824 O O . ILE A 1 98 ? -2.207 11.273 9.984 1.00 97.38 98 ILE A O 1
ATOM 828 N N . ILE A 1 99 ? -1.188 10.966 8.017 1.00 97.00 99 ILE A N 1
ATOM 829 C CA . ILE A 1 99 ? -2.434 11.152 7.247 1.00 97.00 99 ILE A CA 1
ATOM 830 C C . ILE A 1 99 ? -3.480 10.098 7.625 1.00 97.00 99 ILE A C 1
ATOM 832 O O . ILE A 1 99 ? -4.656 10.424 7.748 1.00 97.00 99 ILE A O 1
ATOM 836 N N . THR A 1 100 ? -3.066 8.852 7.856 1.00 97.50 100 THR A N 1
ATOM 837 C CA . THR A 1 100 ? -3.984 7.779 8.261 1.00 97.50 100 THR A CA 1
ATOM 838 C C . THR A 1 100 ? -4.589 8.044 9.645 1.00 97.50 100 THR A C 1
ATOM 840 O O . THR A 1 100 ? -5.781 7.815 9.824 1.00 97.50 100 THR A O 1
ATOM 843 N N . ILE A 1 101 ? -3.826 8.605 10.592 1.00 97.88 101 ILE A N 1
ATOM 844 C CA . ILE A 1 101 ? -4.363 9.073 11.883 1.00 97.88 101 ILE A CA 1
ATOM 845 C C . ILE A 1 101 ? -5.367 10.214 11.694 1.00 97.88 101 ILE A C 1
ATOM 847 O O . ILE A 1 101 ? -6.408 10.225 12.342 1.00 97.88 101 ILE A O 1
ATOM 851 N N . LEU A 1 102 ? -5.093 11.170 10.804 1.00 97.62 102 LEU A N 1
ATOM 852 C CA . LEU A 1 102 ? -6.034 12.264 10.540 1.00 97.62 102 LEU A CA 1
ATOM 853 C C . LEU A 1 102 ? -7.344 11.756 9.921 1.00 97.62 102 LEU A C 1
ATOM 855 O O . LEU A 1 102 ? -8.415 12.248 10.267 1.00 97.62 102 LEU A O 1
ATOM 859 N N . ILE A 1 103 ? -7.263 10.755 9.038 1.00 97.38 103 ILE A N 1
ATOM 860 C CA . ILE A 1 103 ? -8.439 10.073 8.486 1.00 97.38 103 ILE A CA 1
ATOM 861 C C . ILE A 1 103 ? -9.233 9.391 9.610 1.00 97.38 103 ILE A C 1
ATOM 863 O O . ILE A 1 103 ? -10.451 9.551 9.659 1.00 97.38 103 ILE A O 1
ATOM 867 N N . GLU A 1 104 ? -8.562 8.685 10.524 1.00 97.19 104 GLU A N 1
ATOM 868 C CA . GLU A 1 104 ? -9.206 8.070 11.691 1.00 97.19 104 GLU A CA 1
ATOM 869 C C . GLU A 1 104 ? -9.937 9.100 12.555 1.00 97.19 104 GLU A C 1
ATOM 871 O O . GLU A 1 104 ? -11.126 8.944 12.824 1.00 97.19 104 GLU A O 1
ATOM 876 N N . LEU A 1 105 ? -9.243 10.169 12.954 1.00 97.19 105 LEU A N 1
ATOM 877 C CA . LEU A 1 105 ? -9.812 11.240 13.771 1.00 97.19 105 LEU A CA 1
ATOM 878 C C . LEU A 1 105 ? -11.047 11.848 13.105 1.00 97.19 105 LEU A C 1
ATOM 880 O O . LEU A 1 105 ? -12.062 12.053 13.765 1.00 97.19 105 LEU A O 1
ATOM 884 N N . GLY A 1 106 ? -10.989 12.084 11.791 1.00 97.44 106 GLY A N 1
ATOM 885 C CA . GLY A 1 106 ? -12.123 12.590 11.022 1.00 97.44 106 GLY A CA 1
ATOM 886 C C . GLY A 1 106 ? -13.319 11.633 11.016 1.00 97.44 106 GLY A C 1
ATOM 887 O O . GLY A 1 106 ? -14.448 12.066 11.240 1.00 97.44 106 GLY A O 1
ATOM 888 N N . MET A 1 107 ? -13.088 10.333 10.798 1.00 97.56 107 MET A N 1
ATOM 889 C CA . MET A 1 107 ? -14.160 9.328 10.788 1.00 97.56 107 MET A CA 1
ATOM 890 C C . MET A 1 107 ? -14.777 9.124 12.173 1.00 97.56 107 MET A C 1
ATOM 892 O O . MET A 1 107 ? -16.001 9.099 12.298 1.00 97.56 107 MET A O 1
ATOM 896 N N . SER A 1 108 ? -13.945 9.017 13.208 1.00 96.00 108 SER A N 1
ATOM 897 C CA . SER A 1 108 ? -14.396 8.879 14.592 1.00 96.00 108 SER A CA 1
ATOM 898 C C . SER A 1 108 ? -15.152 10.129 15.052 1.00 96.00 108 SER A C 1
ATOM 900 O O . SER A 1 108 ? -16.230 10.008 15.630 1.00 96.00 108 SER A O 1
ATOM 902 N N . SER A 1 109 ? -14.674 11.331 14.708 1.00 96.94 109 SER A N 1
ATOM 903 C CA . SER A 1 109 ? -15.385 12.584 14.998 1.00 96.94 109 SER A CA 1
ATOM 904 C C . SER A 1 109 ? -16.762 12.620 14.336 1.00 96.94 109 SER A C 1
ATOM 906 O O . SER A 1 109 ? -17.744 12.919 15.008 1.00 96.94 109 SER A O 1
ATOM 908 N N . ALA A 1 110 ? -16.855 12.262 13.050 1.00 97.06 110 ALA A N 1
ATOM 909 C CA . ALA A 1 110 ? -18.130 12.209 12.336 1.00 97.06 110 ALA A CA 1
ATOM 910 C C . ALA A 1 110 ? -19.095 11.172 12.938 1.00 97.06 110 ALA A C 1
ATOM 912 O O . ALA A 1 110 ? -20.301 11.407 13.005 1.00 97.06 110 ALA A O 1
ATOM 913 N N . TYR A 1 111 ? -18.575 10.030 13.398 1.00 95.69 111 TYR A N 1
ATOM 914 C CA . TYR A 1 111 ? -19.374 9.010 14.073 1.00 95.69 111 TYR A CA 1
ATOM 915 C C . TYR A 1 111 ? -19.944 9.509 15.408 1.00 95.69 111 TYR A C 1
ATOM 917 O O . TYR A 1 111 ? -21.140 9.344 15.651 1.00 95.69 111 TYR A O 1
ATOM 925 N N . PHE A 1 112 ? -19.129 10.129 16.267 1.00 94.88 112 PHE A N 1
ATOM 926 C CA . PHE A 1 112 ? -19.610 10.664 17.546 1.00 94.88 112 PHE A CA 1
ATOM 927 C C . PHE A 1 112 ? -20.597 11.815 17.352 1.00 94.88 112 PHE A C 1
ATOM 929 O O . PHE A 1 112 ? -21.649 11.818 17.993 1.00 94.88 112 PHE A O 1
ATOM 936 N N . GLU A 1 113 ? -20.326 12.716 16.406 1.00 96.94 113 GLU A N 1
ATOM 937 C CA . GLU A 1 113 ? -21.217 13.831 16.081 1.00 96.94 113 GLU A CA 1
ATOM 938 C C . GLU A 1 113 ? -22.586 13.332 15.593 1.00 96.94 113 GLU A C 1
ATOM 940 O O . GLU A 1 113 ? -23.622 13.811 16.053 1.00 96.94 113 GLU A O 1
ATOM 945 N N . ALA A 1 114 ? -22.616 12.291 14.750 1.00 96.56 114 ALA A N 1
ATOM 946 C CA . ALA A 1 114 ? -23.859 11.655 14.304 1.00 96.56 114 ALA A CA 1
ATOM 947 C C . ALA A 1 114 ? -24.673 11.015 15.448 1.00 96.56 114 ALA A C 1
ATOM 949 O O . ALA A 1 114 ? -25.875 10.798 15.298 1.00 96.56 114 ALA A O 1
ATOM 950 N N . ASN A 1 115 ? -24.035 10.729 16.586 1.00 95.31 115 ASN A N 1
ATOM 951 C CA . ASN A 1 115 ? -24.675 10.225 17.802 1.00 95.31 115 ASN A CA 1
ATOM 952 C C . ASN A 1 115 ? -24.919 11.325 18.855 1.00 95.31 115 ASN A C 1
ATOM 954 O O . ASN A 1 115 ? -25.389 11.018 19.948 1.00 95.31 115 ASN A O 1
ATOM 958 N N . GLY A 1 116 ? -24.638 12.594 18.536 1.00 97.19 116 GLY A N 1
ATOM 959 C CA . GLY A 1 116 ? -24.872 13.735 19.423 1.00 97.19 116 GLY A CA 1
ATOM 960 C C . GLY A 1 116 ? -23.789 13.967 20.480 1.00 97.19 116 GLY A C 1
ATOM 961 O O . GLY A 1 116 ? -24.067 14.627 21.478 1.00 97.19 116 GLY A O 1
ATOM 962 N N . TYR A 1 117 ? -22.578 13.443 20.277 1.00 96.81 117 TYR A N 1
ATOM 963 C CA . TYR A 1 117 ? -21.436 13.620 21.180 1.00 96.81 117 TYR A CA 1
ATOM 964 C C . TYR A 1 117 ? -20.283 14.337 20.470 1.00 96.81 117 TYR A C 1
ATOM 966 O O . TYR A 1 117 ? -20.018 14.074 19.297 1.00 96.81 117 TYR A O 1
ATOM 974 N N . SER A 1 118 ? -19.543 15.194 21.177 1.00 96.75 118 SER A N 1
ATOM 975 C CA . SER A 1 118 ? -18.238 15.658 20.686 1.00 96.75 118 SER A CA 1
ATOM 976 C C . SER A 1 118 ? -17.161 14.630 21.028 1.00 96.75 118 SER A C 1
ATOM 978 O O . SER A 1 118 ? -17.124 14.127 22.148 1.00 96.75 118 SER A O 1
ATOM 980 N N . ILE A 1 119 ? -16.231 14.348 20.108 1.00 94.81 119 ILE A N 1
ATOM 981 C CA . ILE A 1 119 ? -15.133 13.395 20.356 1.00 94.81 119 ILE A CA 1
ATOM 982 C C . ILE A 1 119 ? -14.302 13.773 21.594 1.00 94.81 119 ILE A C 1
ATOM 984 O O . ILE A 1 119 ? -13.905 12.892 22.353 1.00 94.81 119 ILE A O 1
ATOM 988 N N . SER A 1 120 ? -14.128 15.075 21.847 1.00 94.81 120 SER A N 1
ATOM 989 C CA . SER A 1 120 ? -13.392 15.621 22.997 1.00 94.81 120 SER A CA 1
ATOM 990 C C . SER A 1 120 ? -14.085 15.399 24.343 1.00 94.81 120 SER A C 1
ATOM 992 O O . SER A 1 120 ? -13.462 15.555 25.385 1.00 94.81 120 SER A O 1
ATOM 994 N N . GLU A 1 121 ? -15.385 15.098 24.339 1.00 95.19 121 GLU A N 1
ATOM 995 C CA . GLU A 1 121 ? -16.162 14.807 25.551 1.00 95.19 121 GLU A CA 1
ATOM 996 C C . GLU A 1 121 ? -16.142 13.314 25.897 1.00 95.19 121 GLU A C 1
ATOM 998 O O . GLU A 1 121 ? -16.629 12.902 26.949 1.00 95.19 121 GLU A O 1
ATOM 1003 N N . THR A 1 122 ? -15.594 12.487 25.007 1.00 92.62 122 THR A N 1
ATOM 1004 C CA . THR A 1 122 ? -15.528 11.040 25.184 1.00 92.62 122 THR A CA 1
ATOM 1005 C C . THR A 1 122 ? -14.149 10.611 25.670 1.00 92.62 122 THR A C 1
ATOM 1007 O O . THR A 1 122 ? -13.144 11.264 25.406 1.00 92.62 122 THR A O 1
ATOM 1010 N N . ILE A 1 123 ? -14.072 9.428 26.281 1.00 92.75 123 ILE A N 1
ATOM 1011 C CA . ILE A 1 123 ? -12.798 8.771 26.623 1.00 92.75 123 ILE A CA 1
ATOM 1012 C C . ILE A 1 123 ? -12.000 8.315 25.389 1.00 92.75 123 ILE A C 1
ATOM 1014 O O . ILE A 1 123 ? -10.990 7.625 25.531 1.00 92.75 123 ILE A O 1
ATOM 1018 N N . TRP A 1 124 ? -12.468 8.629 24.173 1.00 93.69 124 TRP A N 1
ATOM 1019 C CA . TRP A 1 124 ? -11.929 8.074 22.941 1.00 93.69 124 TRP A CA 1
ATOM 1020 C C . TRP A 1 124 ? -10.440 8.396 22.765 1.00 93.69 124 TRP A C 1
ATOM 1022 O O . TRP A 1 124 ? -9.648 7.500 22.474 1.00 93.69 124 TRP A O 1
ATOM 1032 N N . GLU A 1 125 ? -10.053 9.653 22.998 1.00 93.44 125 GLU A N 1
ATOM 1033 C CA . GLU A 1 125 ? -8.676 10.119 22.803 1.00 93.44 125 GLU A CA 1
ATOM 1034 C C . GLU A 1 125 ? -7.696 9.379 23.719 1.00 93.44 125 GLU A C 1
ATOM 1036 O O . GLU A 1 125 ? -6.697 8.833 23.256 1.00 93.44 125 GLU A O 1
ATOM 1041 N N . GLU A 1 126 ? -8.018 9.277 25.006 1.00 93.81 126 GLU A N 1
ATOM 1042 C CA . GLU A 1 126 ? -7.156 8.629 25.998 1.00 93.81 126 GLU A CA 1
ATOM 1043 C C . GLU A 1 126 ? -7.093 7.107 25.806 1.00 93.81 126 GLU A C 1
ATOM 1045 O O . GLU A 1 126 ? -6.051 6.481 26.002 1.00 93.81 126 GLU A O 1
ATOM 1050 N N . SER A 1 127 ? -8.214 6.505 25.402 1.00 93.62 127 SER A N 1
ATOM 1051 C CA . SER A 1 127 ? -8.391 5.052 25.393 1.00 93.62 127 SER A CA 1
ATOM 1052 C C . SER A 1 127 ? -8.034 4.376 24.072 1.00 93.62 127 SER A C 1
ATOM 1054 O O . SER A 1 127 ? -7.597 3.223 24.083 1.00 93.62 127 SER A O 1
ATOM 1056 N N . TYR A 1 128 ? -8.245 5.045 22.936 1.00 94.19 128 TYR A N 1
ATOM 1057 C CA . TYR A 1 128 ? -8.171 4.416 21.612 1.00 94.19 128 TYR A CA 1
ATOM 1058 C C . TYR A 1 128 ? -7.070 4.988 20.727 1.00 94.19 128 TYR A C 1
ATOM 1060 O O . TYR A 1 128 ? -6.552 4.253 19.885 1.00 94.19 128 TYR A O 1
ATOM 1068 N N . LEU A 1 129 ? -6.648 6.243 20.927 1.00 95.31 129 LEU A N 1
ATOM 1069 C CA . LEU A 1 129 ? -5.670 6.877 20.041 1.00 95.31 129 LEU A CA 1
ATOM 1070 C C . LEU A 1 129 ? -4.348 6.101 19.987 1.00 95.31 129 LEU A C 1
ATOM 1072 O O . LEU A 1 129 ? -3.843 5.820 18.900 1.00 95.31 129 LEU A O 1
ATOM 1076 N N . LEU A 1 130 ? -3.801 5.709 21.143 1.00 95.94 130 LEU A N 1
ATOM 1077 C CA . LEU A 1 130 ? -2.545 4.956 21.202 1.00 95.94 130 LEU A CA 1
ATOM 1078 C C . LEU A 1 130 ? -2.678 3.550 20.576 1.00 95.94 130 LEU A C 1
ATOM 1080 O O . LEU A 1 130 ? -1.874 3.229 19.696 1.00 95.94 130 LEU A O 1
ATOM 1084 N N . PRO A 1 131 ? -3.671 2.714 20.942 1.00 96.06 131 PRO A N 1
ATOM 1085 C CA . PRO A 1 131 ? -3.901 1.434 20.271 1.00 96.06 131 PRO A CA 1
ATOM 1086 C C . PRO A 1 131 ? -4.095 1.544 18.750 1.00 96.06 131 PRO A C 1
ATOM 1088 O O . PRO A 1 131 ? -3.541 0.735 18.002 1.00 96.06 131 PRO A O 1
ATOM 1091 N N . ILE A 1 132 ? -4.824 2.558 18.271 1.00 96.56 132 ILE A N 1
ATOM 1092 C CA . ILE A 1 132 ? -5.021 2.781 16.833 1.00 96.56 132 ILE A CA 1
ATOM 1093 C C . ILE A 1 132 ? -3.715 3.220 16.162 1.00 96.56 132 ILE A C 1
ATOM 1095 O O . ILE A 1 132 ? -3.368 2.701 15.101 1.00 96.56 132 ILE A O 1
ATOM 1099 N N . ALA A 1 133 ? -2.941 4.112 16.784 1.00 97.69 133 ALA A N 1
ATOM 1100 C CA . ALA A 1 133 ? -1.623 4.489 16.283 1.00 97.69 133 ALA A CA 1
ATOM 1101 C C . ALA A 1 133 ? -0.710 3.257 16.145 1.00 97.69 133 ALA A C 1
ATOM 1103 O O . ALA A 1 133 ? -0.097 3.047 15.097 1.00 97.69 133 ALA A O 1
ATOM 1104 N N . MET A 1 134 ? -0.683 2.381 17.152 1.00 97.25 134 MET A N 1
ATOM 1105 C CA . MET A 1 134 ? 0.070 1.124 17.092 1.00 97.25 134 MET A CA 1
ATOM 1106 C C . MET A 1 134 ? -0.422 0.206 15.968 1.00 97.25 134 MET A C 1
ATOM 1108 O O . MET A 1 134 ? 0.390 -0.341 15.222 1.00 97.25 134 MET A O 1
ATOM 1112 N N . TYR A 1 135 ? -1.737 0.081 15.787 1.00 96.75 135 TYR A N 1
ATOM 1113 C CA . TYR A 1 135 ? -2.327 -0.672 14.680 1.00 96.75 135 TYR A CA 1
ATOM 1114 C C . TYR A 1 135 ? -1.898 -0.124 13.309 1.00 96.75 135 TYR A C 1
ATOM 1116 O O . TYR A 1 135 ? -1.463 -0.890 12.447 1.00 96.75 135 TYR A O 1
ATOM 1124 N N . ILE A 1 136 ? -1.918 1.199 13.117 1.00 97.38 136 ILE A N 1
ATOM 1125 C CA . ILE A 1 136 ? -1.469 1.844 11.874 1.00 97.38 136 ILE A CA 1
ATOM 1126 C C . ILE A 1 136 ? 0.031 1.614 11.643 1.00 97.38 136 ILE A C 1
ATOM 1128 O O . ILE A 1 136 ? 0.431 1.373 10.500 1.00 97.38 136 ILE A O 1
ATOM 1132 N N . LEU A 1 137 ? 0.869 1.654 12.687 1.00 96.00 137 LEU A N 1
ATOM 1133 C CA . LEU A 1 137 ? 2.299 1.336 12.576 1.00 96.00 137 LEU A CA 1
ATOM 1134 C C . LEU A 1 137 ? 2.523 -0.116 12.147 1.00 96.00 137 LEU A C 1
ATOM 1136 O O . LEU A 1 137 ? 3.320 -0.355 11.243 1.00 96.00 137 LEU A O 1
ATOM 1140 N N . ILE A 1 138 ? 1.789 -1.069 12.731 1.00 94.88 138 ILE A N 1
ATOM 1141 C CA . ILE A 1 138 ? 1.868 -2.492 12.367 1.00 94.88 138 ILE A CA 1
ATOM 1142 C C . ILE A 1 138 ? 1.444 -2.705 10.911 1.00 94.88 138 ILE A C 1
ATOM 1144 O O . ILE A 1 138 ? 2.123 -3.414 10.173 1.00 94.88 138 ILE A O 1
ATOM 1148 N N . ILE A 1 139 ? 0.365 -2.063 10.455 1.00 94.81 139 ILE A N 1
ATOM 1149 C CA . ILE A 1 139 ? -0.056 -2.152 9.049 1.00 94.81 139 ILE A CA 1
ATOM 1150 C C . ILE A 1 139 ? 0.990 -1.523 8.121 1.00 94.81 139 ILE A C 1
ATOM 1152 O O . ILE A 1 139 ? 1.311 -2.092 7.078 1.00 94.81 139 ILE A O 1
ATOM 1156 N N . ASN A 1 140 ? 1.540 -0.360 8.485 1.00 93.75 140 ASN A N 1
ATOM 1157 C CA . ASN A 1 140 ? 2.618 0.270 7.720 1.00 93.75 140 ASN A CA 1
ATOM 1158 C C . ASN A 1 140 ? 3.836 -0.645 7.629 1.00 93.75 140 ASN A C 1
ATOM 1160 O O . ASN A 1 140 ? 4.413 -0.770 6.553 1.00 93.75 140 ASN A O 1
ATOM 1164 N N . TRP A 1 141 ? 4.196 -1.309 8.722 1.00 91.38 141 TRP A N 1
ATOM 1165 C CA . TRP A 1 141 ? 5.266 -2.295 8.745 1.00 91.38 141 TRP A CA 1
ATOM 1166 C C . TRP A 1 141 ? 4.963 -3.477 7.818 1.00 91.38 141 TRP A C 1
ATOM 1168 O O . TRP A 1 141 ? 5.780 -3.813 6.966 1.00 91.38 141 TRP A O 1
ATOM 1178 N N . TYR A 1 142 ? 3.763 -4.057 7.923 1.00 91.00 142 TYR A N 1
ATOM 1179 C CA . TYR A 1 142 ? 3.316 -5.185 7.102 1.00 91.00 142 TYR A CA 1
ATOM 1180 C C . TYR A 1 142 ? 3.407 -4.893 5.597 1.00 91.00 142 TYR A C 1
ATOM 1182 O O . TYR A 1 142 ? 3.887 -5.727 4.836 1.00 91.00 142 TYR A O 1
ATOM 1190 N N . TYR A 1 143 ? 3.003 -3.695 5.163 1.00 89.00 143 TYR A N 1
ATOM 1191 C CA . TYR A 1 143 ? 3.054 -3.304 3.749 1.00 89.00 143 TYR A CA 1
ATOM 1192 C C . TYR A 1 143 ? 4.424 -2.812 3.266 1.00 89.00 143 TYR A C 1
ATOM 1194 O O . TYR A 1 143 ? 4.559 -2.507 2.081 1.00 89.00 143 TYR A O 1
ATOM 1202 N N . ASN A 1 144 ? 5.433 -2.718 4.135 1.00 87.44 144 ASN A N 1
ATOM 1203 C CA . ASN A 1 144 ? 6.780 -2.273 3.766 1.00 87.44 144 ASN A CA 1
ATOM 1204 C C . ASN A 1 144 ? 7.869 -3.274 4.216 1.00 87.44 144 ASN A C 1
ATOM 1206 O O . ASN A 1 144 ? 8.810 -2.875 4.904 1.00 87.44 144 ASN A O 1
ATOM 1210 N N . PRO A 1 145 ? 7.805 -4.560 3.813 1.00 75.56 145 PRO A N 1
ATOM 1211 C CA . PRO A 1 145 ? 8.782 -5.571 4.238 1.00 75.56 145 PRO A CA 1
ATOM 1212 C C . PRO A 1 145 ? 10.201 -5.285 3.716 1.00 75.56 145 PRO A C 1
ATOM 1214 O O . PRO A 1 145 ? 11.186 -5.546 4.402 1.00 75.56 145 PRO A O 1
ATOM 1217 N N . THR A 1 146 ? 10.323 -4.645 2.548 1.00 69.06 146 THR A N 1
ATOM 1218 C CA . THR A 1 146 ? 11.602 -4.207 1.958 1.00 69.06 146 THR A CA 1
ATOM 1219 C C . THR A 1 146 ? 12.331 -3.138 2.773 1.00 69.06 146 THR A C 1
ATOM 1221 O O . THR A 1 146 ? 13.500 -2.860 2.507 1.00 69.06 146 THR A O 1
ATOM 1224 N N . ALA A 1 147 ? 11.683 -2.532 3.776 1.00 63.94 147 ALA A N 1
ATOM 1225 C CA . ALA A 1 147 ? 12.380 -1.693 4.746 1.00 63.94 147 ALA A CA 1
ATOM 1226 C C . ALA A 1 147 ? 13.380 -2.503 5.598 1.00 63.94 147 ALA A C 1
ATOM 1228 O O . ALA A 1 147 ? 14.346 -1.927 6.098 1.00 63.94 147 ALA A O 1
ATOM 1229 N N . LEU A 1 148 ? 13.165 -3.818 5.740 1.00 63.38 148 LEU A N 1
ATOM 1230 C CA . LEU A 1 148 ? 13.975 -4.730 6.555 1.00 63.38 148 LEU A CA 1
ATOM 1231 C C . LEU A 1 148 ? 14.894 -5.603 5.698 1.00 63.38 148 LEU A C 1
ATOM 1233 O O . LEU A 1 148 ? 16.065 -5.771 6.030 1.00 63.38 148 LEU A O 1
ATOM 1237 N N . ASP A 1 149 ? 14.384 -6.094 4.570 1.00 67.25 149 ASP A N 1
ATOM 1238 C CA . ASP A 1 149 ? 15.115 -6.991 3.679 1.00 67.25 149 ASP A CA 1
ATOM 1239 C C . ASP A 1 149 ? 15.765 -6.223 2.529 1.00 67.25 149 ASP A C 1
ATOM 1241 O O . ASP A 1 149 ? 15.216 -6.205 1.438 1.00 67.25 149 ASP A O 1
ATOM 1245 N N . VAL A 1 150 ? 16.928 -5.598 2.748 1.00 53.00 150 VAL A N 1
ATOM 1246 C CA . VAL A 1 150 ? 17.990 -5.542 1.720 1.00 53.00 150 VAL A CA 1
ATOM 1247 C C . VAL A 1 150 ? 19.332 -5.266 2.418 1.00 53.00 150 VAL A C 1
ATOM 1249 O O . VAL A 1 150 ? 19.602 -4.099 2.755 1.00 53.00 150 VAL A O 1
ATOM 1252 N N . PRO A 1 151 ? 20.216 -6.269 2.582 1.00 56.25 151 PRO A N 1
ATOM 1253 C CA . PRO A 1 151 ? 21.642 -6.012 2.729 1.00 56.25 151 PRO A CA 1
ATOM 1254 C C . PRO A 1 151 ? 22.082 -5.231 1.490 1.00 56.25 151 PRO A C 1
ATOM 1256 O O . PRO A 1 151 ? 21.926 -5.700 0.366 1.00 56.25 151 PRO A O 1
ATOM 1259 N N . ALA A 1 152 ?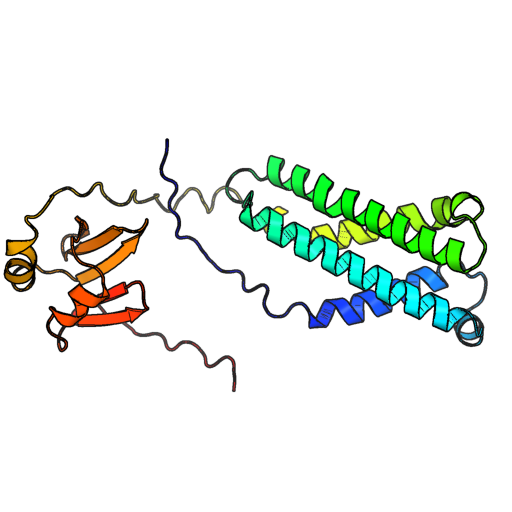 22.607 -4.019 1.673 1.00 54.12 152 ALA A N 1
ATOM 1260 C CA . ALA A 1 152 ? 23.050 -3.145 0.578 1.00 54.12 152 ALA A CA 1
ATOM 1261 C C . ALA A 1 152 ? 24.117 -3.784 -0.345 1.00 54.12 152 ALA A C 1
ATOM 1263 O O . ALA A 1 152 ? 24.469 -3.214 -1.373 1.00 54.12 152 ALA A O 1
ATOM 1264 N N . GLU A 1 153 ? 24.616 -4.960 0.024 1.00 52.34 153 GLU A N 1
ATOM 1265 C CA . GLU A 1 153 ? 25.709 -5.696 -0.598 1.00 52.34 153 GLU A CA 1
ATOM 1266 C C . GLU A 1 153 ? 25.281 -6.498 -1.843 1.00 52.34 153 GLU A C 1
ATOM 1268 O O . GLU A 1 153 ? 26.073 -6.646 -2.770 1.00 52.34 153 GLU A O 1
ATOM 1273 N N . GLU A 1 154 ? 24.013 -6.920 -1.950 1.00 52.28 154 GLU A N 1
ATOM 1274 C CA . GLU A 1 154 ? 23.533 -7.697 -3.112 1.00 52.28 154 GLU A CA 1
ATOM 1275 C C . GLU A 1 154 ? 23.193 -6.808 -4.329 1.00 52.28 154 GLU A C 1
ATOM 1277 O O . GLU A 1 154 ? 23.269 -7.245 -5.473 1.00 52.28 154 GLU A O 1
ATOM 1282 N N . LEU A 1 155 ? 22.926 -5.513 -4.111 1.00 50.75 155 LEU A N 1
ATOM 1283 C CA . LEU A 1 155 ? 22.746 -4.520 -5.187 1.00 50.75 155 LEU A CA 1
ATOM 1284 C C . LEU A 1 155 ? 24.068 -3.919 -5.693 1.00 50.75 155 LEU A C 1
ATOM 1286 O O . LEU A 1 155 ? 24.064 -3.154 -6.656 1.00 50.75 155 LEU A O 1
ATOM 1290 N N . ALA A 1 156 ? 25.196 -4.233 -5.051 1.00 52.34 156 ALA A N 1
ATOM 1291 C CA . ALA A 1 156 ? 26.495 -3.652 -5.378 1.00 52.34 156 ALA A CA 1
ATOM 1292 C C . ALA A 1 156 ? 27.319 -4.474 -6.389 1.00 52.34 156 ALA A C 1
ATOM 1294 O O . ALA A 1 156 ? 28.412 -4.038 -6.748 1.00 52.34 156 ALA A O 1
ATOM 1295 N N . THR A 1 157 ? 26.843 -5.639 -6.852 1.00 50.97 157 THR A N 1
ATOM 1296 C CA . THR A 1 157 ? 27.695 -6.570 -7.624 1.00 50.97 157 THR A CA 1
ATOM 1297 C C . THR A 1 157 ? 27.176 -7.040 -8.975 1.00 50.97 157 THR A C 1
ATOM 1299 O O . THR A 1 157 ? 27.972 -7.616 -9.716 1.00 50.97 157 THR A O 1
ATOM 1302 N N . GLU A 1 158 ? 25.947 -6.726 -9.396 1.00 49.75 158 GLU A N 1
ATOM 1303 C CA . GLU A 1 158 ? 25.695 -6.743 -10.839 1.00 49.75 158 GLU A CA 1
ATOM 1304 C C . GLU A 1 158 ? 26.277 -5.449 -11.415 1.00 49.75 158 GLU A C 1
ATOM 1306 O O . GLU A 1 158 ? 25.772 -4.366 -11.097 1.00 49.75 158 GLU A O 1
ATOM 1311 N N . PRO A 1 159 ? 27.372 -5.504 -12.205 1.00 52.72 159 PRO A N 1
ATOM 1312 C CA . PRO A 1 159 ? 27.872 -4.310 -12.856 1.00 52.72 159 PRO A CA 1
ATOM 1313 C C . PRO A 1 159 ? 26.703 -3.731 -13.638 1.00 52.72 159 PRO A C 1
ATOM 1315 O O . PRO A 1 159 ? 26.124 -4.411 -14.486 1.00 52.72 159 PRO A O 1
ATOM 1318 N N . VAL A 1 160 ? 26.339 -2.484 -13.335 1.00 54.16 160 VAL A N 1
ATOM 1319 C CA . VAL A 1 160 ? 25.488 -1.691 -14.213 1.00 54.16 160 VAL A CA 1
ATOM 1320 C C . VAL A 1 160 ? 26.239 -1.651 -15.534 1.00 54.16 160 VAL A C 1
ATOM 1322 O O . VAL A 1 160 ? 27.153 -0.849 -15.715 1.00 54.16 160 VAL A O 1
ATOM 1325 N N . VAL A 1 161 ? 25.915 -2.579 -16.432 1.00 58.00 161 VAL A N 1
ATOM 1326 C CA . VAL A 1 161 ? 26.340 -2.515 -17.817 1.00 58.00 161 VAL A CA 1
ATOM 1327 C C . VAL A 1 161 ? 25.589 -1.306 -18.334 1.00 58.00 161 VAL A C 1
ATOM 1329 O O . VAL A 1 161 ? 24.418 -1.405 -18.704 1.00 58.00 161 VAL A O 1
ATOM 1332 N N . GLU A 1 162 ? 26.215 -0.128 -18.234 1.00 62.00 162 GLU A N 1
ATOM 1333 C CA . GLU A 1 162 ? 25.704 1.062 -18.891 1.00 62.00 162 GLU A CA 1
ATOM 1334 C C . GLU A 1 162 ? 25.373 0.632 -20.321 1.00 62.00 162 GLU A C 1
ATOM 1336 O O . GLU A 1 162 ? 26.238 0.021 -20.964 1.00 62.00 162 GLU A O 1
ATOM 1341 N N . PRO A 1 163 ? 24.131 0.847 -20.801 1.00 58.06 163 PRO A N 1
ATOM 1342 C CA . PRO A 1 163 ? 23.783 0.482 -22.163 1.00 58.06 163 PRO A CA 1
ATOM 1343 C C . PRO A 1 163 ? 24.842 1.140 -23.042 1.00 58.06 163 PRO A C 1
ATOM 1345 O O . PRO A 1 163 ? 24.995 2.366 -22.956 1.00 58.06 163 PRO A O 1
ATOM 1348 N N . PRO A 1 164 ? 25.650 0.354 -23.778 1.00 61.44 164 PRO A N 1
ATOM 1349 C CA . PRO A 1 164 ? 26.841 0.900 -24.386 1.00 61.44 164 PRO A CA 1
ATOM 1350 C C . PRO A 1 164 ? 26.397 2.041 -25.282 1.00 61.44 164 PRO A C 1
ATOM 1352 O O . PRO A 1 164 ? 25.448 1.906 -26.063 1.00 61.44 164 PRO A O 1
ATOM 1355 N N . GLN A 1 165 ? 27.030 3.198 -25.080 1.00 65.44 165 GLN A N 1
ATOM 1356 C CA . GLN A 1 165 ? 26.813 4.379 -25.903 1.00 65.44 165 GLN A CA 1
ATOM 1357 C C . GLN A 1 165 ? 26.813 3.904 -27.358 1.00 65.44 165 GLN A C 1
ATOM 1359 O O . GLN A 1 165 ? 27.751 3.197 -27.731 1.00 65.44 165 GLN A O 1
ATOM 1364 N N . PRO A 1 166 ? 25.773 4.199 -28.159 1.00 60.41 166 PRO A N 1
ATOM 1365 C CA . PRO A 1 166 ? 25.658 3.649 -29.502 1.00 60.41 166 PRO A CA 1
ATOM 1366 C C . PRO A 1 166 ? 26.917 4.023 -30.285 1.00 60.41 166 PRO A C 1
ATOM 1368 O O . PRO A 1 166 ? 27.115 5.187 -30.628 1.00 60.41 166 PRO A O 1
ATOM 1371 N N . ILE A 1 167 ? 27.785 3.035 -30.515 1.00 63.53 167 ILE A N 1
ATOM 1372 C CA . ILE A 1 167 ? 29.146 3.256 -31.029 1.00 63.53 167 ILE A CA 1
ATOM 1373 C C . ILE A 1 167 ? 29.081 3.712 -32.493 1.00 63.53 167 ILE A C 1
ATOM 1375 O O . ILE A 1 167 ? 29.978 4.388 -32.990 1.00 63.53 167 ILE A O 1
ATOM 1379 N N . VAL A 1 168 ? 27.984 3.388 -33.186 1.00 70.69 168 VAL A N 1
ATOM 1380 C CA . VAL A 1 168 ? 27.821 3.635 -34.617 1.00 70.69 168 VAL A CA 1
ATOM 1381 C C . VAL A 1 168 ? 26.407 4.138 -34.910 1.00 70.69 168 VAL A C 1
ATOM 1383 O O . VAL A 1 168 ? 25.416 3.453 -34.649 1.00 70.69 168 VAL A O 1
ATOM 1386 N N . LYS A 1 169 ? 26.308 5.347 -35.475 1.00 65.44 169 LYS A N 1
ATOM 1387 C CA . LYS A 1 169 ? 25.097 5.810 -36.165 1.00 65.44 169 LYS A CA 1
ATOM 1388 C C . LYS A 1 169 ? 25.119 5.221 -37.569 1.00 65.44 169 LYS A C 1
ATOM 1390 O O . LYS A 1 169 ? 26.005 5.552 -38.349 1.00 65.44 169 LYS A O 1
ATOM 1395 N N . TYR A 1 170 ? 24.161 4.361 -37.880 1.00 67.06 170 TYR A N 1
ATOM 1396 C CA . TYR A 1 170 ? 24.007 3.839 -39.231 1.00 67.06 170 TYR A CA 1
ATOM 1397 C C . TYR A 1 170 ? 23.079 4.724 -40.062 1.00 67.06 170 TYR A C 1
ATOM 1399 O O . TYR A 1 170 ? 22.155 5.349 -39.537 1.00 67.06 170 TYR A O 1
ATOM 1407 N N . ASP A 1 171 ? 23.321 4.743 -41.368 1.00 72.56 171 ASP A N 1
ATOM 1408 C CA . ASP A 1 171 ? 22.414 5.333 -42.343 1.00 72.56 171 ASP A CA 1
ATOM 1409 C C . ASP A 1 171 ? 21.163 4.454 -42.478 1.00 72.56 171 ASP A C 1
ATOM 1411 O O . ASP A 1 171 ? 21.254 3.280 -42.845 1.00 72.56 171 ASP A O 1
ATOM 1415 N N . ALA A 1 172 ? 19.995 5.025 -42.176 1.00 68.62 172 ALA A N 1
ATOM 1416 C CA . ALA A 1 172 ? 18.720 4.317 -42.163 1.00 68.62 172 ALA A CA 1
ATOM 1417 C C . ALA A 1 172 ? 18.453 3.558 -43.472 1.00 68.62 172 ALA A C 1
ATOM 1419 O O . ALA A 1 172 ? 17.932 2.449 -43.423 1.00 68.62 172 ALA A O 1
ATOM 1420 N N . ALA A 1 173 ? 18.862 4.106 -44.620 1.00 67.81 173 ALA A N 1
ATOM 1421 C CA . ALA A 1 173 ? 18.602 3.503 -45.925 1.00 67.81 173 ALA A CA 1
ATOM 1422 C C . ALA A 1 173 ? 19.333 2.165 -46.146 1.00 67.81 173 ALA A C 1
ATOM 1424 O O . ALA A 1 173 ? 18.800 1.281 -46.815 1.00 67.81 173 ALA A O 1
ATOM 1425 N N . ASN A 1 174 ? 20.520 1.993 -45.558 1.00 68.50 174 ASN A N 1
ATOM 1426 C CA . ASN A 1 174 ? 21.362 0.815 -45.786 1.00 68.50 174 ASN A CA 1
ATOM 1427 C C . ASN A 1 174 ? 21.223 -0.248 -44.697 1.00 68.50 174 ASN A C 1
ATOM 1429 O O . ASN A 1 174 ? 21.588 -1.398 -44.925 1.00 68.50 174 ASN A O 1
ATOM 1433 N N . ILE A 1 175 ? 20.652 0.100 -43.539 1.00 71.56 175 ILE A N 1
ATOM 1434 C CA . ILE A 1 175 ? 20.553 -0.823 -42.405 1.00 71.56 175 ILE A CA 1
ATOM 1435 C C . ILE A 1 175 ? 19.799 -2.075 -42.788 1.00 71.56 175 ILE A C 1
ATOM 1437 O O . ILE A 1 175 ? 20.345 -3.136 -42.568 1.00 71.56 175 ILE A O 1
ATOM 1441 N N . LEU A 1 176 ? 18.611 -1.999 -43.391 1.00 70.12 176 LEU A N 1
ATOM 1442 C CA . LEU A 1 176 ? 17.821 -3.208 -43.675 1.00 70.12 176 LEU A CA 1
ATOM 1443 C C . LEU A 1 176 ? 18.534 -4.178 -44.624 1.00 70.12 176 LEU A C 1
ATOM 1445 O O . LEU A 1 176 ? 18.422 -5.386 -44.451 1.00 70.12 176 LEU A O 1
ATOM 1449 N N . LYS A 1 177 ? 19.309 -3.651 -45.576 1.00 67.00 177 LYS A N 1
ATOM 1450 C CA . LYS A 1 177 ? 20.095 -4.463 -46.506 1.00 67.00 177 LYS A CA 1
ATOM 1451 C C . LYS A 1 177 ? 21.303 -5.089 -45.805 1.00 67.00 177 LYS A C 1
ATOM 1453 O O . LYS A 1 177 ? 21.492 -6.294 -45.884 1.00 67.00 177 LYS A O 1
ATOM 1458 N N . ASP A 1 178 ? 22.021 -4.293 -45.016 1.00 63.38 178 ASP A N 1
ATOM 1459 C CA . ASP A 1 178 ? 23.122 -4.751 -44.164 1.00 63.38 178 ASP A CA 1
ATOM 1460 C C . ASP A 1 178 ? 22.660 -5.648 -43.007 1.00 63.38 178 ASP A C 1
ATOM 1462 O O . ASP A 1 178 ? 23.480 -6.336 -42.419 1.00 63.38 178 ASP A O 1
ATOM 1466 N N . THR A 1 179 ? 21.384 -5.616 -42.616 1.00 62.19 179 THR A N 1
ATOM 1467 C CA . THR A 1 179 ? 20.835 -6.409 -41.499 1.00 62.19 179 THR A CA 1
ATOM 1468 C C . THR A 1 179 ? 20.776 -7.879 -41.863 1.00 62.19 179 THR A C 1
ATOM 1470 O O . THR A 1 179 ? 20.926 -8.722 -40.991 1.00 62.19 179 THR A O 1
ATOM 1473 N N . VAL A 1 180 ? 20.587 -8.183 -43.148 1.00 61.91 180 VAL A N 1
ATOM 1474 C CA . VAL A 1 180 ? 20.671 -9.555 -43.652 1.00 61.91 180 VAL A CA 1
ATOM 1475 C C . VAL A 1 180 ? 22.117 -10.068 -43.562 1.00 61.91 180 VAL A C 1
ATOM 1477 O O . VAL A 1 180 ? 22.331 -11.237 -43.266 1.00 61.91 180 VAL A O 1
ATOM 1480 N N . ASP A 1 181 ? 23.108 -9.180 -43.703 1.00 63.12 181 ASP A N 1
ATOM 1481 C CA . ASP A 1 181 ? 24.536 -9.519 -43.599 1.00 63.12 181 ASP A CA 1
ATOM 1482 C C . ASP A 1 181 ? 25.094 -9.414 -42.163 1.00 63.12 181 ASP A C 1
ATOM 1484 O O . ASP A 1 181 ? 26.107 -10.029 -41.815 1.00 63.12 181 ASP A O 1
ATOM 1488 N N . LYS A 1 182 ? 24.455 -8.621 -41.297 1.00 63.00 182 LYS A N 1
ATOM 1489 C CA . LYS A 1 182 ? 24.857 -8.400 -39.906 1.00 63.00 182 LYS A CA 1
ATOM 1490 C C . LYS A 1 182 ? 24.086 -9.338 -38.997 1.00 63.00 182 LYS A C 1
ATOM 1492 O O . LYS A 1 182 ? 22.873 -9.286 -38.887 1.00 63.00 182 LYS A O 1
ATOM 1497 N N . ASN A 1 183 ? 24.852 -10.120 -38.253 1.00 83.38 183 ASN A N 1
ATOM 1498 C CA . ASN A 1 183 ? 24.442 -11.024 -37.186 1.00 83.38 183 ASN A CA 1
ATOM 1499 C C . ASN A 1 183 ? 23.708 -10.326 -36.005 1.00 83.38 183 ASN A C 1
ATOM 1501 O O . ASN A 1 183 ? 24.202 -10.341 -34.878 1.00 83.38 183 ASN A O 1
ATOM 1505 N N . ILE A 1 184 ? 22.561 -9.683 -36.239 1.00 91.56 184 ILE A N 1
ATOM 1506 C CA . ILE A 1 184 ? 21.695 -9.103 -35.203 1.00 91.56 184 ILE A CA 1
ATOM 1507 C C . ILE A 1 184 ? 20.938 -10.227 -34.502 1.00 91.56 184 ILE A C 1
ATOM 1509 O O . ILE A 1 184 ? 20.268 -11.029 -35.145 1.00 91.56 184 ILE A O 1
ATOM 1513 N N . VAL A 1 185 ? 21.020 -10.267 -33.173 1.00 93.88 185 VAL A N 1
ATOM 1514 C CA . VAL A 1 185 ? 20.412 -11.334 -32.363 1.00 93.88 185 VAL A CA 1
ATOM 1515 C C . VAL A 1 185 ? 19.192 -10.877 -31.581 1.00 93.88 185 VAL A C 1
ATOM 1517 O O . VAL A 1 185 ? 18.315 -11.676 -31.262 1.00 93.88 185 VAL A O 1
ATOM 1520 N N . PHE A 1 186 ? 19.123 -9.592 -31.249 1.00 93.88 186 PHE A N 1
ATOM 1521 C CA . PHE A 1 186 ? 18.133 -9.074 -30.315 1.00 93.88 186 PHE A CA 1
ATOM 1522 C C . PHE A 1 186 ? 17.836 -7.614 -30.633 1.00 93.88 186 PHE A C 1
ATOM 1524 O O . PHE A 1 186 ? 18.753 -6.828 -30.838 1.00 93.88 186 PHE A O 1
ATOM 1531 N N . ILE A 1 187 ? 16.562 -7.232 -30.682 1.00 94.81 187 ILE A N 1
ATOM 1532 C CA . ILE A 1 187 ? 16.137 -5.848 -30.902 1.00 94.81 187 ILE A CA 1
ATOM 1533 C C . ILE A 1 187 ? 15.117 -5.488 -29.832 1.00 94.81 187 ILE A C 1
ATOM 1535 O O . ILE A 1 187 ? 14.083 -6.143 -29.718 1.00 94.81 187 ILE A O 1
ATOM 1539 N N . SER A 1 188 ? 15.369 -4.433 -29.064 1.00 94.75 188 SER A N 1
ATOM 1540 C CA . SER A 1 188 ? 14.488 -4.021 -27.974 1.00 94.75 188 SER A CA 1
ATOM 1541 C C . SER A 1 188 ? 14.268 -2.521 -27.913 1.00 94.75 188 SER A C 1
ATOM 1543 O O . SER A 1 188 ? 15.020 -1.720 -28.468 1.00 94.75 188 SER A O 1
ATOM 1545 N N . THR A 1 189 ? 13.197 -2.126 -27.232 1.00 92.31 189 THR A N 1
ATOM 1546 C CA . THR A 1 189 ? 12.924 -0.721 -26.924 1.00 92.31 189 THR A CA 1
ATOM 1547 C C . THR A 1 189 ? 13.385 -0.373 -25.515 1.00 92.31 189 THR A C 1
ATOM 1549 O O . THR A 1 189 ? 12.878 -0.953 -24.555 1.00 92.31 189 THR A O 1
ATOM 1552 N N . SER A 1 190 ? 14.248 0.637 -25.387 1.00 87.94 190 SER A N 1
ATOM 1553 C CA . SER A 1 190 ? 14.574 1.291 -24.111 1.00 87.94 190 SER A CA 1
ATOM 1554 C C . SER A 1 190 ? 14.526 2.805 -24.290 1.00 87.94 190 SER A C 1
ATOM 1556 O O . SER A 1 190 ? 14.924 3.324 -25.329 1.00 87.94 190 SER A O 1
ATOM 1558 N N . ASP A 1 191 ? 13.993 3.539 -23.315 1.00 86.06 191 ASP A N 1
ATOM 1559 C CA . ASP A 1 191 ? 13.975 5.014 -23.319 1.00 86.06 191 ASP A CA 1
ATOM 1560 C C . ASP A 1 191 ? 13.413 5.643 -24.608 1.00 86.06 191 ASP A C 1
ATOM 1562 O O . ASP A 1 191 ? 13.946 6.615 -25.147 1.00 86.06 191 ASP A O 1
ATOM 1566 N N . ARG A 1 192 ? 12.318 5.062 -25.124 1.00 86.50 192 ARG A N 1
ATOM 1567 C CA . ARG A 1 192 ? 11.643 5.462 -26.379 1.00 86.50 192 ARG A CA 1
ATOM 1568 C C . ARG A 1 192 ? 12.516 5.353 -27.638 1.00 86.50 192 ARG A C 1
ATOM 1570 O O . ARG A 1 192 ? 12.125 5.846 -28.693 1.00 86.50 192 ARG A O 1
ATOM 1577 N N . LYS A 1 193 ? 13.669 4.698 -27.543 1.00 91.00 193 LYS A N 1
ATOM 1578 C CA . LYS A 1 193 ? 14.564 4.375 -28.653 1.00 91.00 193 LYS A CA 1
ATOM 1579 C C . LYS A 1 193 ? 14.568 2.869 -28.872 1.00 91.00 193 LYS A C 1
ATOM 1581 O O . LYS A 1 193 ? 14.262 2.099 -27.961 1.00 91.00 193 LYS A O 1
ATOM 1586 N N . VAL A 1 194 ? 14.883 2.458 -30.091 1.00 92.62 194 VAL A N 1
ATOM 1587 C CA . VAL A 1 194 ? 15.038 1.047 -30.438 1.00 92.62 194 VAL A CA 1
ATOM 1588 C C . VAL A 1 194 ? 16.525 0.766 -30.546 1.00 92.62 194 VAL A C 1
ATOM 1590 O O . VAL A 1 194 ? 17.263 1.557 -31.128 1.00 92.62 194 VAL A O 1
ATOM 1593 N N . TYR A 1 195 ? 16.966 -0.337 -29.963 1.00 92.56 195 TYR A N 1
ATOM 1594 C CA . TYR A 1 195 ? 18.346 -0.783 -30.005 1.00 92.56 195 TYR A CA 1
ATOM 1595 C C . TYR A 1 195 ? 18.394 -2.183 -30.588 1.00 92.56 195 TYR A C 1
ATOM 1597 O O . TYR A 1 195 ? 17.535 -3.004 -30.279 1.00 92.56 195 TYR A O 1
ATOM 1605 N N . ALA A 1 196 ? 19.396 -2.448 -31.413 1.00 92.50 196 ALA A N 1
ATOM 1606 C CA . ALA A 1 196 ? 19.729 -3.777 -31.892 1.00 92.50 196 ALA A CA 1
ATOM 1607 C C . ALA A 1 196 ? 21.049 -4.216 -31.257 1.00 92.50 196 ALA A C 1
ATOM 1609 O O . ALA A 1 196 ? 21.981 -3.426 -31.167 1.00 92.50 196 ALA A O 1
ATOM 1610 N N . LEU A 1 197 ? 21.112 -5.461 -30.813 1.00 91.44 197 LEU A N 1
ATOM 1611 C CA . LEU A 1 197 ? 22.287 -6.122 -30.277 1.00 91.44 197 LEU A CA 1
ATOM 1612 C C . LEU A 1 197 ? 22.788 -7.107 -31.328 1.00 91.44 197 LEU A C 1
ATOM 1614 O O . LEU A 1 197 ? 22.022 -7.945 -31.814 1.00 91.44 197 LEU A O 1
ATOM 1618 N N . ASP A 1 198 ? 24.061 -7.004 -31.679 1.00 90.94 198 ASP A N 1
ATOM 1619 C CA . ASP A 1 198 ? 24.710 -7.958 -32.571 1.00 90.94 198 ASP A CA 1
ATOM 1620 C C . ASP A 1 198 ? 25.302 -9.163 -31.811 1.00 90.94 198 ASP A C 1
ATOM 1622 O O . ASP A 1 198 ? 25.404 -9.174 -30.582 1.00 90.94 198 ASP A O 1
ATOM 1626 N N . ARG A 1 199 ? 25.729 -10.201 -32.541 1.00 89.81 199 ARG A N 1
ATOM 1627 C CA . ARG A 1 199 ? 26.422 -11.375 -31.971 1.00 89.81 199 ARG A CA 1
ATOM 1628 C C . ARG A 1 199 ? 27.737 -11.037 -31.269 1.00 89.81 199 ARG A C 1
ATOM 1630 O O . ARG A 1 199 ? 28.236 -11.864 -30.513 1.00 89.81 199 ARG A O 1
ATOM 1637 N N . LYS A 1 200 ? 28.327 -9.869 -31.533 1.00 88.88 200 LYS A N 1
ATOM 1638 C CA . LYS A 1 200 ? 29.550 -9.403 -30.865 1.00 88.88 200 LYS A CA 1
ATOM 1639 C C . LYS A 1 200 ? 29.241 -8.707 -29.535 1.00 88.88 200 LYS A C 1
ATOM 1641 O O . LYS A 1 200 ? 30.169 -8.277 -28.858 1.00 88.88 200 LYS A O 1
ATOM 1646 N N . GLY A 1 201 ? 27.965 -8.600 -29.158 1.00 86.31 201 GLY A N 1
ATOM 1647 C CA . GLY A 1 201 ? 27.524 -7.941 -27.934 1.00 86.31 201 GLY A CA 1
ATOM 1648 C C . GLY A 1 201 ? 27.466 -6.415 -28.046 1.00 86.31 201 GLY A C 1
ATOM 1649 O O . GLY A 1 201 ? 27.370 -5.733 -27.027 1.00 86.31 201 GLY A O 1
ATOM 1650 N N . GLN A 1 202 ? 27.534 -5.856 -29.255 1.00 85.31 202 GLN A N 1
ATOM 1651 C CA . GLN A 1 202 ? 27.486 -4.416 -29.480 1.00 85.31 202 GLN A CA 1
ATOM 1652 C C . GLN A 1 202 ? 26.047 -3.951 -29.680 1.00 85.31 202 GLN A C 1
ATOM 1654 O O . GLN A 1 202 ? 25.310 -4.502 -30.501 1.00 85.31 202 GLN A O 1
ATOM 1659 N N . TYR A 1 203 ? 25.661 -2.900 -28.953 1.00 85.38 203 TYR A N 1
ATOM 1660 C CA . TYR A 1 203 ? 24.380 -2.242 -29.173 1.00 85.38 203 TYR A CA 1
ATOM 1661 C C . TYR A 1 203 ? 24.498 -1.149 -30.228 1.00 85.38 203 TYR A C 1
ATOM 1663 O O . TYR A 1 203 ? 25.425 -0.335 -30.253 1.00 85.38 203 TYR A O 1
ATOM 1671 N N . VAL A 1 204 ? 23.481 -1.105 -31.071 1.00 87.94 204 VAL A N 1
ATOM 1672 C CA . VAL A 1 204 ? 23.337 -0.187 -32.183 1.00 87.94 204 VAL A CA 1
ATOM 1673 C C . VAL A 1 204 ? 21.998 0.515 -32.055 1.00 87.94 204 VAL A C 1
ATOM 1675 O O . VAL A 1 204 ? 20.979 -0.123 -31.797 1.00 87.94 204 VAL A O 1
ATOM 1678 N N . LEU A 1 205 ? 21.976 1.833 -32.264 1.00 87.69 205 LEU A N 1
ATOM 1679 C CA . LEU A 1 205 ? 20.716 2.564 -32.346 1.00 87.69 205 LEU A CA 1
ATOM 1680 C C . LEU A 1 205 ? 19.979 2.167 -33.629 1.00 87.69 205 LEU A C 1
ATOM 1682 O O . LEU A 1 205 ? 20.469 2.379 -34.737 1.00 87.69 205 LEU A O 1
ATOM 1686 N N . TRP A 1 206 ? 18.784 1.621 -33.462 1.00 90.75 206 TRP A N 1
ATOM 1687 C CA . TRP A 1 206 ? 17.941 1.157 -34.546 1.00 90.75 206 TRP A CA 1
ATOM 1688 C C . TRP A 1 206 ? 16.965 2.263 -34.968 1.00 90.75 206 TRP A C 1
ATOM 1690 O O . TRP A 1 206 ? 16.248 2.799 -34.119 1.00 90.75 206 TRP A O 1
ATOM 1700 N N . PRO A 1 207 ? 16.901 2.641 -36.257 1.00 88.88 207 PRO A N 1
ATOM 1701 C CA . PRO A 1 207 ? 16.123 3.811 -36.670 1.00 88.88 207 PRO A CA 1
ATOM 1702 C C . PRO A 1 207 ? 14.630 3.521 -36.859 1.00 88.88 207 PRO A C 1
ATOM 1704 O O . PRO A 1 207 ? 13.842 4.451 -37.031 1.00 88.88 207 PRO A O 1
ATOM 1707 N N . TYR A 1 208 ? 14.227 2.250 -36.864 1.00 91.44 208 TYR A N 1
ATOM 1708 C CA . TYR A 1 208 ? 12.848 1.843 -37.121 1.00 91.44 208 TYR A CA 1
ATOM 1709 C C . TYR A 1 208 ? 12.111 1.471 -35.836 1.00 91.44 208 TYR A C 1
ATOM 1711 O O . TYR A 1 208 ? 12.698 1.013 -34.861 1.00 91.44 208 TYR A O 1
ATOM 1719 N N . THR A 1 209 ? 10.789 1.632 -35.839 1.00 94.06 209 THR A N 1
ATOM 1720 C CA . THR A 1 209 ? 9.938 1.101 -34.767 1.00 94.06 209 THR A CA 1
ATOM 1721 C C . THR A 1 209 ? 9.891 -0.422 -34.845 1.00 94.06 209 THR A C 1
ATOM 1723 O O . THR A 1 209 ? 9.963 -0.975 -35.939 1.00 94.06 209 THR A O 1
ATOM 1726 N N . LEU A 1 210 ? 9.684 -1.113 -33.717 1.00 94.94 210 LEU A N 1
ATOM 1727 C CA . LEU A 1 210 ? 9.602 -2.583 -33.700 1.00 94.94 210 LEU A CA 1
ATOM 1728 C C . LEU A 1 210 ? 8.573 -3.138 -34.697 1.00 94.94 210 LEU A C 1
ATOM 1730 O O . LEU A 1 210 ? 8.846 -4.133 -35.356 1.00 94.94 210 LEU A O 1
ATOM 1734 N N . THR A 1 211 ? 7.429 -2.468 -34.867 1.00 94.81 211 THR A N 1
ATOM 1735 C CA . THR A 1 211 ? 6.400 -2.852 -35.848 1.00 94.81 211 THR A CA 1
ATOM 1736 C C . THR A 1 211 ? 6.910 -2.802 -37.289 1.00 94.81 211 THR A C 1
ATOM 1738 O O . THR A 1 211 ? 6.600 -3.689 -38.075 1.00 94.81 211 THR A O 1
ATOM 1741 N N . LYS A 1 212 ? 7.699 -1.782 -37.646 1.00 93.50 212 LYS A N 1
ATOM 1742 C CA . LYS A 1 212 ? 8.310 -1.693 -38.980 1.00 93.50 212 LYS A CA 1
ATOM 1743 C C . LYS A 1 212 ? 9.444 -2.701 -39.133 1.00 93.50 212 LYS A C 1
ATOM 1745 O O . LYS A 1 212 ? 9.564 -3.319 -40.180 1.00 93.50 212 LYS A O 1
ATOM 1750 N N . THR A 1 213 ? 10.234 -2.883 -38.079 1.00 93.31 213 THR A N 1
ATOM 1751 C CA . THR A 1 213 ? 11.345 -3.833 -38.042 1.00 93.31 213 THR A CA 1
ATOM 1752 C C . THR A 1 213 ? 10.869 -5.261 -38.280 1.00 93.31 213 THR A C 1
ATOM 1754 O O . THR A 1 213 ? 11.373 -5.913 -39.182 1.00 93.31 213 THR A O 1
ATOM 1757 N N . ILE A 1 214 ? 9.862 -5.739 -37.540 1.00 94.56 214 ILE A N 1
ATOM 1758 C CA . ILE A 1 214 ? 9.375 -7.120 -37.686 1.00 94.56 214 ILE A CA 1
ATOM 1759 C C . ILE A 1 214 ? 8.743 -7.383 -39.059 1.00 94.56 214 ILE A C 1
ATOM 1761 O O . ILE A 1 214 ? 8.844 -8.490 -39.566 1.00 94.56 214 ILE A O 1
ATOM 1765 N N . ALA A 1 215 ? 8.130 -6.369 -39.680 1.00 93.81 215 ALA A N 1
ATOM 1766 C CA . ALA A 1 215 ? 7.572 -6.485 -41.027 1.00 93.81 215 ALA A CA 1
ATOM 1767 C C . ALA A 1 215 ? 8.650 -6.544 -42.124 1.00 93.81 215 ALA A C 1
ATOM 1769 O O . ALA A 1 2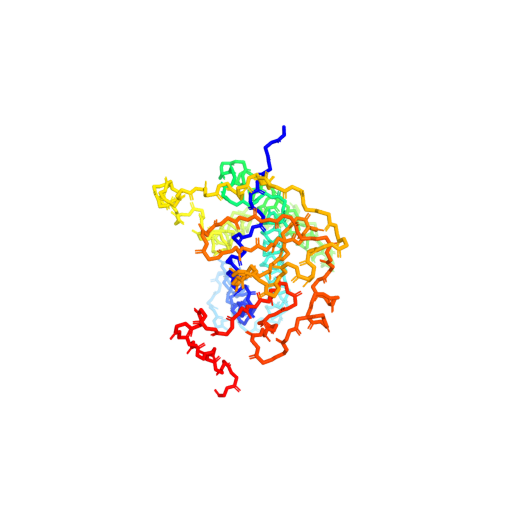15 ? 8.373 -7.025 -43.219 1.00 93.81 215 ALA A O 1
ATOM 1770 N N . ALA A 1 216 ? 9.850 -6.026 -41.846 1.00 89.88 216 ALA A N 1
ATOM 1771 C CA . ALA A 1 216 ? 10.962 -5.978 -42.791 1.00 89.88 216 ALA A CA 1
ATOM 1772 C C . ALA A 1 216 ? 11.953 -7.146 -42.637 1.00 89.88 216 ALA A C 1
ATOM 1774 O O . ALA A 1 216 ? 12.731 -7.398 -43.554 1.00 89.88 216 ALA A O 1
ATOM 1775 N N . LEU A 1 217 ? 11.956 -7.831 -41.491 1.00 91.19 217 LEU A N 1
ATOM 1776 C CA . LEU A 1 217 ? 12.844 -8.961 -41.208 1.00 91.19 217 LEU A CA 1
ATOM 1777 C C . LEU A 1 217 ? 12.271 -10.295 -41.725 1.00 91.19 217 LEU A C 1
ATOM 1779 O O . LEU A 1 217 ? 11.049 -10.446 -41.789 1.00 91.19 217 LEU A O 1
ATOM 1783 N N . PRO A 1 218 ? 13.124 -11.296 -42.021 1.00 91.44 218 PRO A N 1
ATOM 1784 C CA . PRO A 1 218 ? 12.670 -12.651 -42.328 1.00 91.44 218 PRO A CA 1
ATOM 1785 C C . PRO A 1 218 ? 11.915 -13.262 -41.139 1.00 91.44 218 PRO A C 1
ATOM 1787 O O . PRO A 1 218 ? 12.467 -13.448 -40.053 1.00 91.44 218 PRO A O 1
ATOM 1790 N N . ALA A 1 219 ? 10.637 -13.592 -41.336 1.00 92.69 219 ALA A N 1
ATOM 1791 C CA . ALA A 1 219 ? 9.784 -14.168 -40.287 1.00 92.69 219 ALA A CA 1
ATOM 1792 C C . ALA A 1 219 ? 10.219 -15.586 -39.851 1.00 92.69 219 ALA A C 1
ATOM 1794 O O . ALA A 1 219 ? 9.832 -16.077 -38.780 1.00 92.69 219 ALA A O 1
ATOM 1795 N N . GLU A 1 220 ? 11.012 -16.256 -40.690 1.00 93.56 220 GLU A N 1
ATOM 1796 C CA . GLU A 1 220 ? 11.630 -17.544 -40.384 1.00 93.56 220 GLU A CA 1
ATOM 1797 C C . GLU A 1 220 ? 12.735 -17.415 -39.334 1.00 93.56 220 GLU A C 1
ATOM 1799 O O . GLU A 1 220 ? 12.787 -18.246 -38.433 1.00 93.56 220 GLU A O 1
ATOM 1804 N N . ASP A 1 221 ? 13.507 -16.328 -39.346 1.00 93.25 221 ASP A N 1
ATOM 1805 C CA . ASP A 1 221 ? 14.651 -16.138 -38.447 1.00 93.25 221 ASP A CA 1
ATOM 1806 C C . ASP A 1 221 ? 14.313 -15.328 -37.200 1.00 93.25 221 ASP A C 1
ATOM 1808 O O . ASP A 1 221 ? 14.908 -15.538 -36.145 1.00 93.25 221 ASP A O 1
ATOM 1812 N N . PHE A 1 222 ? 13.339 -14.421 -37.285 1.00 94.88 222 PHE A N 1
ATOM 1813 C CA . PHE A 1 222 ? 13.003 -13.514 -36.192 1.00 94.88 222 PHE A CA 1
ATOM 1814 C C . PHE A 1 222 ? 11.601 -13.753 -35.641 1.00 94.88 222 PHE A C 1
ATOM 1816 O O . PHE A 1 222 ? 10.639 -13.987 -36.373 1.00 94.88 222 PHE A O 1
ATOM 1823 N N . ILE A 1 223 ? 11.470 -13.636 -34.320 1.00 95.19 223 ILE A N 1
ATOM 1824 C CA . ILE A 1 223 ? 10.186 -13.680 -33.620 1.00 95.19 223 ILE A CA 1
ATOM 1825 C C . ILE A 1 223 ? 10.018 -12.477 -32.707 1.00 95.19 223 ILE A C 1
ATOM 1827 O O . ILE A 1 223 ? 10.946 -12.043 -32.025 1.00 95.19 223 ILE A O 1
ATOM 1831 N N . MET A 1 224 ? 8.798 -11.953 -32.642 1.00 95.88 224 MET A N 1
ATOM 1832 C CA . MET A 1 224 ? 8.442 -10.934 -31.664 1.00 95.88 224 MET A CA 1
ATOM 1833 C C . MET A 1 224 ? 8.065 -11.616 -30.346 1.00 95.88 224 MET A C 1
ATOM 1835 O O . MET A 1 224 ? 6.950 -12.109 -30.194 1.00 95.88 224 MET A O 1
ATOM 1839 N N . ALA A 1 225 ? 8.995 -11.656 -29.390 1.00 92.12 225 ALA A N 1
ATOM 1840 C CA . ALA A 1 225 ? 8.762 -12.290 -28.091 1.00 92.12 225 ALA A CA 1
ATOM 1841 C C . ALA A 1 225 ? 7.733 -11.519 -27.246 1.00 92.12 225 ALA A C 1
ATOM 1843 O O . ALA A 1 225 ? 6.945 -12.112 -26.514 1.00 92.12 225 ALA A O 1
ATOM 1844 N N . ASN A 1 226 ? 7.731 -10.184 -27.343 1.00 92.00 226 ASN A N 1
ATOM 1845 C CA . ASN A 1 226 ? 6.723 -9.311 -26.742 1.00 92.00 226 ASN A CA 1
ATOM 1846 C C . ASN A 1 226 ? 6.667 -7.956 -27.475 1.00 92.00 226 ASN A C 1
ATOM 1848 O O . ASN A 1 226 ? 7.457 -7.689 -28.376 1.00 92.00 226 ASN A O 1
ATOM 1852 N N . ARG A 1 227 ? 5.769 -7.050 -27.056 1.00 91.56 227 ARG A N 1
ATOM 1853 C CA . ARG A 1 227 ? 5.593 -5.714 -27.674 1.00 91.56 227 ARG A CA 1
ATOM 1854 C C . ARG A 1 227 ? 6.840 -4.811 -27.644 1.00 91.56 227 ARG A C 1
ATOM 1856 O O . ARG A 1 227 ? 6.844 -3.787 -28.317 1.00 91.56 227 ARG A O 1
ATOM 1863 N N . SER A 1 228 ? 7.856 -5.168 -26.865 1.00 93.69 228 SER A N 1
ATOM 1864 C CA . SER A 1 228 ? 9.094 -4.410 -26.651 1.00 93.69 228 SER A CA 1
ATOM 1865 C C . SER A 1 228 ? 10.357 -5.137 -27.128 1.00 93.69 228 SER A C 1
ATOM 1867 O O . SER A 1 228 ? 11.450 -4.614 -26.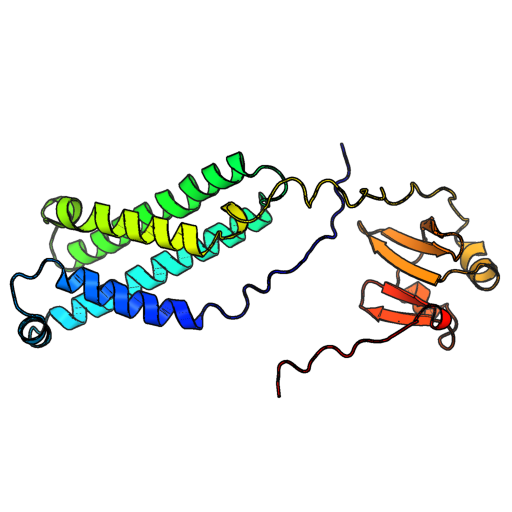917 1.00 93.69 228 SER A O 1
ATOM 1869 N N . CYS A 1 229 ? 10.239 -6.326 -27.736 1.00 95.38 229 CYS A N 1
ATOM 1870 C CA . CYS A 1 229 ? 11.388 -7.176 -28.039 1.00 95.38 229 CYS A CA 1
ATOM 1871 C C . CYS A 1 229 ? 11.164 -8.092 -29.254 1.00 95.38 229 CYS A C 1
ATOM 1873 O O . CYS A 1 229 ? 10.141 -8.775 -29.357 1.00 95.38 229 CYS A O 1
ATOM 1875 N N . ILE A 1 230 ? 12.165 -8.138 -30.132 1.00 95.69 230 ILE A N 1
ATOM 1876 C CA . ILE A 1 230 ? 12.309 -9.073 -31.247 1.00 95.69 230 ILE A CA 1
ATOM 1877 C C . ILE A 1 230 ? 13.598 -9.868 -31.020 1.00 95.69 230 ILE A C 1
ATOM 1879 O O . ILE A 1 230 ? 14.635 -9.295 -30.689 1.00 95.69 230 ILE A O 1
ATOM 1883 N N . LEU A 1 231 ? 13.528 -11.182 -31.197 1.00 95.19 231 LEU A N 1
ATOM 1884 C CA . LEU A 1 231 ? 14.631 -12.119 -30.999 1.00 95.19 231 LEU A CA 1
ATOM 1885 C C . LEU A 1 231 ? 14.925 -12.846 -32.303 1.00 95.19 231 LEU A C 1
ATOM 1887 O O . LEU A 1 231 ? 13.992 -13.226 -33.011 1.00 95.19 231 LEU A O 1
ATOM 1891 N N . HIS A 1 232 ? 16.199 -13.099 -32.573 1.00 95.00 232 HIS A N 1
ATOM 1892 C CA . HIS A 1 232 ? 16.597 -14.108 -33.543 1.00 95.00 232 HIS A CA 1
ATOM 1893 C C . HIS A 1 232 ? 16.346 -15.504 -32.942 1.00 95.00 232 HIS A C 1
ATOM 1895 O O . HIS A 1 232 ? 16.532 -15.718 -31.744 1.00 95.00 232 HIS A O 1
ATOM 1901 N N . ARG A 1 233 ? 15.862 -16.466 -33.729 1.00 93.50 233 ARG A N 1
ATOM 1902 C CA . ARG A 1 233 ? 15.439 -17.781 -33.213 1.00 93.50 233 ARG A CA 1
ATOM 1903 C C . ARG A 1 233 ? 16.599 -18.645 -32.739 1.00 93.50 233 ARG A C 1
ATOM 1905 O O . ARG A 1 233 ? 16.446 -19.406 -31.792 1.00 93.50 233 ARG A O 1
ATOM 1912 N N . ASP A 1 234 ? 17.746 -18.532 -33.389 1.00 93.06 234 ASP A N 1
ATOM 1913 C CA . ASP A 1 234 ? 18.913 -19.374 -33.117 1.00 93.06 234 ASP A CA 1
ATOM 1914 C C . ASP A 1 234 ? 19.578 -19.119 -31.749 1.00 93.06 234 ASP A C 1
ATOM 1916 O O . ASP A 1 234 ? 20.222 -20.013 -31.207 1.00 93.06 234 ASP A O 1
ATOM 1920 N N . ILE A 1 235 ? 19.394 -17.933 -31.157 1.00 90.56 235 ILE A N 1
ATOM 1921 C CA . ILE A 1 235 ? 19.905 -17.609 -29.818 1.00 90.56 235 ILE A CA 1
ATOM 1922 C C . ILE A 1 235 ? 19.030 -18.174 -28.694 1.00 90.56 235 ILE A C 1
ATOM 1924 O O . ILE A 1 235 ? 19.392 -18.093 -27.518 1.00 90.56 235 ILE A O 1
ATOM 1928 N N . ILE A 1 236 ? 17.868 -18.741 -29.023 1.00 91.00 236 ILE A N 1
ATOM 1929 C CA . ILE A 1 236 ? 16.939 -19.286 -28.038 1.00 91.00 236 ILE A CA 1
ATOM 1930 C C . ILE A 1 236 ? 17.450 -20.658 -27.593 1.00 91.00 236 ILE A C 1
ATOM 1932 O O . ILE A 1 236 ? 17.103 -21.690 -28.158 1.00 91.00 236 ILE A O 1
ATOM 1936 N N . ALA A 1 237 ? 18.264 -20.675 -26.537 1.00 88.50 237 ALA A N 1
ATOM 1937 C CA . ALA A 1 237 ? 18.799 -21.920 -25.990 1.00 88.50 237 ALA A CA 1
ATOM 1938 C C . ALA A 1 237 ? 17.715 -22.787 -25.322 1.00 88.50 237 ALA A C 1
ATOM 1940 O O . ALA A 1 237 ? 17.723 -24.010 -25.453 1.00 88.50 237 ALA A O 1
ATOM 1941 N N . ARG A 1 238 ? 16.797 -22.168 -24.564 1.00 85.81 238 ARG A N 1
ATOM 1942 C CA . ARG A 1 238 ? 15.700 -22.849 -23.853 1.00 85.81 238 ARG A CA 1
ATOM 1943 C C . ARG A 1 238 ? 14.492 -21.928 -23.707 1.00 85.81 238 ARG A C 1
ATOM 1945 O O . ARG A 1 238 ? 14.642 -20.759 -23.364 1.00 85.81 238 ARG A O 1
ATOM 1952 N N . LEU A 1 239 ? 13.294 -22.484 -23.884 1.00 83.19 239 LEU A N 1
ATOM 1953 C CA . LEU A 1 239 ? 12.032 -21.836 -23.529 1.00 83.19 239 LEU A CA 1
ATOM 1954 C C . LEU 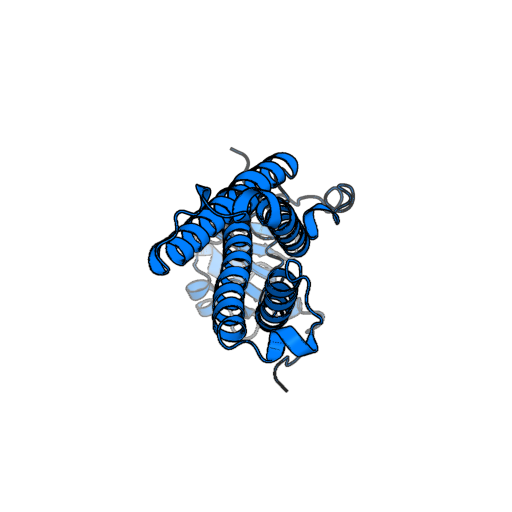A 1 239 ? 11.527 -22.440 -22.222 1.00 83.19 239 LEU A C 1
ATOM 1956 O O . LEU A 1 239 ? 11.332 -23.651 -22.127 1.00 83.19 239 LEU A O 1
ATOM 1960 N N . LYS A 1 240 ? 11.315 -21.600 -21.209 1.00 86.69 240 LYS A N 1
ATOM 1961 C CA . LYS A 1 240 ? 10.647 -22.015 -19.977 1.00 86.69 240 LYS A CA 1
ATOM 1962 C C . LYS A 1 240 ? 9.162 -21.670 -20.116 1.00 86.69 240 LYS A C 1
ATOM 1964 O O . LYS A 1 240 ? 8.862 -20.487 -20.292 1.00 86.69 240 LYS A O 1
ATOM 1969 N N . PRO A 1 241 ? 8.241 -22.648 -20.073 1.00 81.25 241 PRO A N 1
ATOM 1970 C CA . PRO A 1 241 ? 6.821 -22.336 -20.079 1.00 81.25 241 PRO A CA 1
ATOM 1971 C C . PRO A 1 241 ? 6.495 -21.494 -18.844 1.00 81.25 241 PRO A C 1
ATOM 1973 O O . PRO A 1 241 ? 6.968 -21.782 -17.741 1.00 81.25 241 PRO A O 1
ATOM 1976 N N . VAL A 1 242 ? 5.714 -20.435 -19.045 1.00 81.44 242 VAL A N 1
ATOM 1977 C CA . VAL A 1 242 ? 5.120 -19.693 -17.933 1.00 81.44 242 VAL A CA 1
ATOM 1978 C C . VAL A 1 242 ? 4.079 -20.628 -17.309 1.00 81.44 242 VAL A C 1
ATOM 1980 O O . VAL A 1 242 ? 3.243 -21.136 -18.057 1.00 81.44 242 VAL A O 1
ATOM 1983 N N . PRO A 1 243 ? 4.145 -20.923 -15.999 1.00 78.50 243 PRO A N 1
ATOM 1984 C CA . PRO A 1 243 ? 3.126 -21.732 -15.340 1.00 78.50 243 PRO A CA 1
ATOM 1985 C C . PRO A 1 243 ? 1.737 -21.136 -15.601 1.00 78.50 243 PRO A C 1
ATOM 1987 O O . PRO A 1 243 ? 1.547 -19.933 -15.433 1.00 78.50 243 PRO A O 1
ATOM 1990 N N . ASP A 1 244 ? 0.781 -21.965 -16.027 1.00 78.38 244 ASP A N 1
ATOM 1991 C CA . ASP A 1 244 ? -0.635 -21.585 -16.075 1.00 78.38 244 ASP A CA 1
ATOM 1992 C C . ASP A 1 244 ? -1.091 -21.355 -14.624 1.00 78.38 244 ASP A C 1
ATOM 1994 O O . ASP A 1 244 ? -1.473 -22.292 -13.930 1.00 78.38 244 ASP A O 1
ATOM 1998 N N . GLU A 1 245 ? -1.049 -20.115 -14.136 1.00 69.00 245 GLU A N 1
ATOM 1999 C CA . GLU A 1 245 ? -1.511 -19.751 -12.781 1.00 69.00 245 GLU A CA 1
ATOM 2000 C C . GLU A 1 245 ? -3.054 -19.768 -12.645 1.00 69.00 245 GLU A C 1
ATOM 2002 O O . GLU A 1 245 ? -3.613 -19.272 -11.666 1.00 69.00 245 GLU A O 1
ATOM 2007 N N . HIS A 1 246 ? -3.768 -20.313 -13.636 1.00 63.16 246 HIS A N 1
ATOM 2008 C CA . HIS A 1 246 ? -5.231 -20.270 -13.751 1.00 63.16 246 HIS A CA 1
ATOM 2009 C C . HIS A 1 246 ? -5.882 -21.635 -14.042 1.00 63.16 246 HIS A C 1
ATOM 2011 O O . HIS A 1 246 ? -6.983 -21.672 -14.593 1.00 63.16 246 HIS A O 1
ATOM 2017 N N . LYS A 1 247 ? -5.231 -22.748 -13.686 1.00 47.38 247 LYS A N 1
ATOM 2018 C CA . LYS A 1 247 ? -5.848 -24.086 -13.689 1.00 47.38 247 LYS A CA 1
ATOM 2019 C C . LYS A 1 247 ? -6.073 -24.609 -12.282 1.00 47.38 247 LYS A C 1
ATOM 2021 O O . LYS A 1 247 ? -5.187 -24.378 -11.433 1.00 47.38 247 LYS A O 1
#